Protein AF-A0A1X0RH95-F1 (afdb_monomer_lite)

Secondary structure (DSSP, 8-state):
-------GGG-HHHHHHHHHHHHHHHHHHHTTT-HHHHHHHHHHHHHHHHHHHHHHHHTT---HHHHHHHHHH-HHHHHHHHHHHHHHHS-SS---TT--HHHHHHHH-HHHHHHHHHHHHHHHHHHHHHHHH-SPPHHHHHHHHHHHHHHHHHHHHHHHHHHHHHHHHHHHHHHHHHHHHHHHT-

Organism: NCBI:txid86635

InterPro domains:
  IPR000462 CDP-alcohol phosphatidyltransferase [PF01066] (11-109)
  IPR014387 CDP-diacylglycerol-inositol 3-phosphatidyltransferase, eukaryote [PIRSF000848] (4-180)
  IPR043130 CDP-alcohol phosphatidyltransferase, transmembrane domain [G3DSA:1.20.120.1760] (8-170)
  IPR048254 CDP-alcohol phosphatidyltransferase, conserved site [PS00379] (52-74)

pLDDT: mean 71.11, std 10.76, range [39.94, 87.69]

Radius of gyration: 20.54 Å; chains: 1; bounding box: 49×48×60 Å

Foldseek 3Di:
DDPDPPPLCPQPLNVLLVQLVVLLVVLVVCLVPCLPVSLVSNVVSLVSVLVSVVSCVVVVSDDPVSLVSVCVVDVLSNLLVVLVVLVVVPPDDDPDPPPDPVVVVCVVDSVNVSCLSSLLSVLVSLVSCVVPPDDDDPVSVVSNVVSVVSNVVVVVVSVVSNVVSVVSVVVSVVVVVVVVVVVVVD

Structure (mmCIF, N/CA/C/O backbone):
data_AF-A0A1X0RH95-F1
#
_entry.id   AF-A0A1X0RH95-F1
#
loop_
_atom_site.group_PDB
_atom_site.id
_atom_site.type_symbol
_atom_site.label_atom_id
_atom_site.label_alt_id
_atom_site.label_comp_id
_atom_site.label_asym_id
_atom_site.label_entity_id
_atom_site.label_seq_id
_atom_site.pdbx_PDB_ins_code
_atom_site.Cartn_x
_atom_site.Cartn_y
_atom_site.Cartn_z
_atom_site.occupancy
_atom_site.B_iso_or_equiv
_atom_site.auth_seq_id
_atom_site.auth_comp_id
_atom_site.auth_asym_id
_atom_site.auth_atom_id
_atom_site.pdbx_PDB_model_num
ATOM 1 N N . MET A 1 1 ? 6.111 31.140 28.807 1.00 40.41 1 MET A N 1
ATOM 2 C CA . MET A 1 1 ? 6.591 30.347 27.658 1.00 40.41 1 MET A CA 1
ATOM 3 C C . MET A 1 1 ? 5.531 29.290 27.377 1.00 40.41 1 MET A C 1
ATOM 5 O O . MET A 1 1 ? 5.387 28.368 28.166 1.00 40.41 1 MET A O 1
ATOM 9 N N . THR A 1 2 ? 4.674 29.498 26.380 1.00 39.94 2 THR A N 1
ATOM 10 C CA . THR A 1 2 ? 3.625 28.531 26.013 1.00 39.94 2 THR A CA 1
ATOM 11 C C . THR A 1 2 ? 4.273 27.285 25.405 1.00 39.94 2 THR A C 1
ATOM 13 O O . THR A 1 2 ? 5.193 27.460 24.604 1.00 39.94 2 THR A O 1
ATOM 16 N N . PRO A 1 3 ? 3.828 26.060 25.735 1.00 42.72 3 PRO A N 1
ATOM 17 C CA . PRO A 1 3 ? 4.335 24.861 25.079 1.00 42.72 3 PRO A CA 1
ATOM 18 C C . PRO A 1 3 ? 4.049 24.990 23.582 1.00 42.72 3 PRO A C 1
ATOM 20 O O . PRO A 1 3 ? 2.919 25.284 23.182 1.00 42.72 3 PRO A O 1
ATOM 23 N N . SER A 1 4 ? 5.088 24.867 22.759 1.00 48.69 4 SER A N 1
ATOM 24 C CA . SER A 1 4 ? 4.959 24.771 21.309 1.00 48.69 4 SER A CA 1
ATOM 25 C C . SER A 1 4 ? 3.965 23.655 21.008 1.00 48.69 4 SER A C 1
ATOM 27 O O . SER A 1 4 ? 4.197 22.502 21.352 1.00 48.69 4 SER A O 1
ATOM 29 N N . LYS A 1 5 ? 2.811 24.019 20.444 1.00 49.34 5 LYS A N 1
ATOM 30 C CA . LYS A 1 5 ? 1.825 23.063 19.947 1.00 49.34 5 LYS A CA 1
ATOM 31 C C . LYS A 1 5 ? 2.525 22.230 18.878 1.00 49.34 5 LYS A C 1
ATOM 33 O O . LYS A 1 5 ? 2.755 22.739 17.783 1.00 49.34 5 LYS A O 1
ATOM 38 N N . ASP A 1 6 ? 2.895 20.997 19.200 1.00 62.81 6 ASP A N 1
ATOM 39 C CA . ASP A 1 6 ? 3.427 20.057 18.222 1.00 62.81 6 ASP A CA 1
ATOM 40 C C . ASP A 1 6 ? 2.329 19.801 17.187 1.00 62.81 6 ASP A C 1
ATOM 42 O O . ASP A 1 6 ? 1.367 19.065 17.414 1.00 62.81 6 ASP A O 1
ATOM 46 N N . ASN A 1 7 ? 2.409 20.517 16.065 1.00 69.50 7 ASN A N 1
ATOM 47 C CA . ASN A 1 7 ? 1.442 20.400 14.990 1.00 69.50 7 ASN A CA 1
ATOM 48 C C . ASN A 1 7 ? 1.587 19.003 14.392 1.00 69.50 7 ASN A C 1
ATOM 50 O O . ASN A 1 7 ? 2.535 18.734 13.660 1.00 69.50 7 ASN A O 1
ATOM 54 N N . VAL A 1 8 ? 0.624 18.130 14.680 1.00 63.53 8 VAL A N 1
ATOM 55 C CA . VAL A 1 8 ? 0.590 16.737 14.205 1.00 63.53 8 VAL A CA 1
ATOM 56 C C . VAL A 1 8 ? 0.749 16.645 12.679 1.00 63.53 8 VAL A C 1
ATOM 58 O O . VAL A 1 8 ? 1.353 15.704 12.173 1.00 63.53 8 VAL A O 1
ATOM 61 N N . PHE A 1 9 ? 0.297 17.658 11.934 1.00 64.06 9 PHE A N 1
ATOM 62 C CA . PHE A 1 9 ? 0.472 17.765 10.480 1.00 64.06 9 PHE A CA 1
ATOM 63 C C . PHE A 1 9 ? 1.934 17.845 10.011 1.00 64.06 9 PHE A C 1
ATOM 65 O O . PHE A 1 9 ? 2.198 17.537 8.853 1.00 64.06 9 PHE A O 1
ATOM 72 N N . LEU A 1 10 ? 2.860 18.265 10.879 1.00 70.88 10 LEU A N 1
ATOM 73 C CA . LEU A 1 10 ? 4.289 18.441 10.594 1.00 70.88 10 LEU A CA 1
ATOM 74 C C . LEU A 1 10 ? 5.157 17.317 11.175 1.00 70.88 10 LEU A C 1
ATOM 76 O O . LEU A 1 10 ? 6.381 17.433 11.187 1.00 70.88 10 LEU A O 1
ATOM 80 N N . PHE A 1 11 ? 4.554 16.234 11.673 1.00 76.75 11 PHE A N 1
ATOM 81 C CA . PHE A 1 11 ? 5.328 15.059 12.065 1.00 76.75 11 PHE A CA 1
ATOM 82 C C . PHE A 1 11 ? 6.131 14.539 10.873 1.00 76.75 11 PHE A C 1
ATOM 84 O O . PHE A 1 11 ? 5.631 14.494 9.748 1.00 76.75 11 PHE A O 1
ATOM 91 N N . ILE A 1 12 ? 7.370 14.126 11.139 1.00 76.44 12 ILE A N 1
ATOM 92 C CA . ILE A 1 12 ? 8.309 13.603 10.139 1.00 76.44 12 ILE A CA 1
ATOM 93 C C . ILE A 1 12 ? 7.656 12.526 9.247 1.00 76.44 12 ILE A C 1
ATOM 95 O O . ILE A 1 12 ? 7.727 12.675 8.027 1.00 76.44 12 ILE A O 1
ATOM 99 N N . PRO A 1 13 ? 6.955 11.501 9.784 1.00 73.69 13 PRO A N 1
ATOM 100 C CA . PRO A 1 13 ? 6.257 10.515 8.951 1.00 73.69 13 PRO A CA 1
ATOM 101 C C . PRO A 1 13 ? 5.145 11.114 8.072 1.00 73.69 13 PRO A C 1
ATOM 103 O O . PRO A 1 13 ? 5.008 10.735 6.914 1.00 73.69 13 PRO A O 1
ATOM 106 N N . ASN A 1 14 ? 4.394 12.100 8.571 1.00 73.31 14 ASN A N 1
ATOM 107 C CA . ASN A 1 14 ? 3.306 12.728 7.811 1.00 73.31 14 ASN A CA 1
ATOM 108 C C . ASN A 1 14 ? 3.845 13.586 6.655 1.00 73.31 14 ASN A C 1
ATOM 110 O O . ASN A 1 14 ? 3.268 13.602 5.570 1.00 73.31 14 ASN A O 1
ATOM 114 N N . LEU A 1 15 ? 4.984 14.256 6.864 1.00 78.81 15 LEU A N 1
ATOM 115 C CA . LEU A 1 15 ? 5.661 15.019 5.817 1.00 78.81 15 LEU A CA 1
ATOM 116 C C . LEU A 1 15 ? 6.164 14.107 4.688 1.00 78.81 15 LEU A C 1
ATOM 118 O O . LEU A 1 15 ? 5.988 14.437 3.515 1.00 78.81 15 LEU A O 1
ATOM 122 N N . ILE A 1 16 ? 6.724 12.944 5.040 1.00 81.44 16 ILE A N 1
ATOM 123 C CA . ILE A 1 16 ? 7.142 11.917 4.074 1.00 81.44 16 ILE A CA 1
ATOM 124 C C . ILE A 1 16 ? 5.933 11.418 3.269 1.00 81.44 16 ILE A C 1
ATOM 126 O O . ILE A 1 16 ? 6.000 11.349 2.038 1.00 81.44 16 ILE A O 1
ATOM 130 N N . GLY A 1 17 ? 4.801 11.169 3.931 1.00 74.25 17 GLY A N 1
ATOM 131 C CA . GLY A 1 17 ? 3.570 10.756 3.261 1.00 74.25 17 GLY A CA 1
ATOM 132 C C . GLY A 1 17 ? 3.014 11.804 2.284 1.00 74.25 17 GLY A C 1
ATOM 133 O O . GLY A 1 17 ? 2.558 11.448 1.197 1.00 74.25 17 GLY A O 1
ATOM 134 N N . TYR A 1 18 ? 3.117 13.107 2.578 1.00 76.19 18 TYR A N 1
ATOM 135 C CA . TYR A 1 18 ? 2.748 14.148 1.603 1.00 76.19 18 TYR A CA 1
ATOM 136 C C . TYR A 1 18 ? 3.654 14.139 0.373 1.00 76.19 18 TYR A C 1
ATOM 138 O O . TYR A 1 18 ? 3.173 14.239 -0.757 1.00 76.19 18 TYR A O 1
ATOM 146 N N . THR A 1 19 ? 4.969 14.015 0.584 1.00 82.38 19 THR A N 1
ATOM 147 C CA . THR A 1 19 ? 5.947 13.940 -0.509 1.00 82.38 19 THR A CA 1
ATOM 148 C C . THR A 1 19 ? 5.659 12.747 -1.414 1.00 82.38 19 THR A C 1
ATOM 150 O O . THR A 1 19 ? 5.694 12.883 -2.634 1.00 82.38 19 THR A O 1
ATOM 153 N N . ARG A 1 20 ? 5.294 11.604 -0.833 1.00 80.88 20 ARG A N 1
ATOM 154 C CA . ARG A 1 20 ? 4.860 10.411 -1.563 1.00 80.88 20 ARG A CA 1
ATOM 155 C C . ARG A 1 20 ? 3.616 10.670 -2.414 1.00 80.88 20 ARG A C 1
ATOM 157 O O . ARG A 1 20 ? 3.645 10.381 -3.604 1.00 80.88 20 ARG A O 1
ATOM 164 N N . ILE A 1 21 ? 2.543 11.227 -1.845 1.00 76.38 21 ILE A N 1
ATOM 165 C CA . ILE A 1 21 ? 1.305 11.506 -2.602 1.00 76.38 21 ILE A CA 1
ATOM 166 C C . ILE A 1 21 ? 1.600 12.426 -3.792 1.00 76.38 21 ILE A C 1
ATOM 168 O O . ILE A 1 21 ? 1.119 12.187 -4.902 1.00 76.38 21 ILE A O 1
ATOM 172 N N . LEU A 1 22 ? 2.438 13.443 -3.583 1.00 82.81 22 LEU A N 1
ATOM 173 C CA . LEU A 1 22 ? 2.859 14.353 -4.641 1.00 82.81 22 LEU A CA 1
ATOM 174 C C . LEU A 1 22 ? 3.676 13.632 -5.726 1.00 82.81 22 LEU A C 1
ATOM 176 O O . LEU A 1 22 ? 3.371 13.771 -6.908 1.00 82.81 22 LEU A O 1
ATOM 180 N N . LEU A 1 23 ? 4.677 12.833 -5.345 1.00 79.06 23 LEU A N 1
ATOM 181 C CA . LEU A 1 23 ? 5.516 12.077 -6.282 1.00 79.06 23 LEU A CA 1
ATOM 182 C C . LEU A 1 23 ? 4.717 11.043 -7.080 1.00 79.06 23 LEU A C 1
ATOM 184 O O . LEU A 1 23 ? 4.910 10.934 -8.290 1.00 79.06 23 LEU A O 1
ATOM 188 N N . ALA A 1 24 ? 3.798 10.325 -6.435 1.00 76.81 24 ALA A N 1
ATOM 189 C CA . ALA A 1 24 ? 2.902 9.383 -7.097 1.00 76.81 24 ALA A CA 1
ATOM 190 C C . ALA A 1 24 ? 1.971 10.098 -8.089 1.00 76.81 24 ALA A C 1
ATOM 192 O O . ALA A 1 24 ? 1.814 9.644 -9.220 1.00 76.81 24 ALA A O 1
ATOM 193 N N . SER A 1 25 ? 1.423 11.259 -7.713 1.00 78.31 25 SER A N 1
ATOM 194 C CA . SER A 1 25 ? 0.573 12.071 -8.596 1.00 78.31 25 SER A CA 1
ATOM 195 C C . SER A 1 25 ? 1.339 12.583 -9.820 1.00 78.31 25 SER A C 1
ATOM 197 O O . SER A 1 25 ? 0.842 12.514 -10.941 1.00 78.31 25 SER A O 1
ATOM 199 N N . ILE A 1 26 ? 2.578 13.044 -9.624 1.00 80.62 26 ILE A N 1
ATOM 200 C CA . ILE A 1 26 ? 3.472 13.467 -10.711 1.00 80.62 26 ILE A CA 1
ATOM 201 C C . ILE A 1 26 ? 3.824 12.273 -11.609 1.00 80.62 26 ILE A C 1
ATOM 203 O O . ILE A 1 26 ? 3.809 12.395 -12.831 1.00 80.62 26 ILE A O 1
ATOM 207 N N . SER A 1 27 ? 4.105 11.107 -11.026 1.00 76.75 27 SER A N 1
ATOM 208 C CA . SER A 1 27 ? 4.392 9.880 -11.773 1.00 76.75 27 SER A CA 1
ATOM 209 C C . SER A 1 27 ? 3.206 9.464 -12.653 1.00 76.75 27 SER A C 1
ATOM 211 O O . SER A 1 27 ? 3.391 9.241 -13.846 1.00 76.75 27 SER A O 1
ATOM 213 N N . LEU A 1 28 ? 1.982 9.471 -12.111 1.00 74.25 28 LEU A N 1
ATOM 214 C CA . LEU A 1 28 ? 0.753 9.193 -12.864 1.00 74.25 28 LEU A CA 1
ATOM 215 C C . LEU A 1 28 ? 0.510 10.207 -13.987 1.00 74.25 28 LEU A C 1
ATOM 217 O O . LEU A 1 28 ? 0.087 9.824 -15.074 1.00 74.25 28 LEU A O 1
ATOM 221 N N . TYR A 1 29 ? 0.811 11.485 -13.750 1.00 78.81 29 TYR A N 1
ATOM 222 C CA . TYR A 1 29 ? 0.683 12.528 -14.766 1.00 78.81 29 TYR A CA 1
ATOM 223 C C . TYR A 1 29 ? 1.645 12.315 -15.945 1.00 78.81 29 TYR A C 1
ATOM 225 O O . TYR A 1 29 ? 1.240 12.406 -17.100 1.00 78.81 29 TYR A O 1
ATOM 233 N N . TYR A 1 30 ? 2.909 11.977 -15.668 1.00 76.19 30 TYR A N 1
ATOM 234 C CA . TYR A 1 30 ? 3.929 11.742 -16.700 1.00 76.19 30 TYR A CA 1
ATOM 235 C C . TYR A 1 30 ? 3.922 10.326 -17.287 1.00 76.19 30 TYR A C 1
ATOM 237 O O . TYR A 1 30 ? 4.717 10.036 -18.187 1.00 76.19 30 TYR A O 1
ATOM 245 N N . MET A 1 31 ? 3.040 9.451 -16.799 1.00 74.56 31 MET A N 1
ATOM 246 C CA . MET A 1 31 ? 2.918 8.065 -17.238 1.00 74.56 31 MET A CA 1
ATOM 247 C C . MET A 1 31 ? 2.781 7.956 -18.769 1.00 74.56 31 MET A C 1
ATOM 249 O O . MET A 1 31 ? 3.676 7.368 -19.373 1.00 74.56 31 MET A O 1
ATOM 253 N N . PRO A 1 32 ? 1.791 8.580 -19.440 1.00 66.12 32 PRO A N 1
ATOM 254 C CA . PRO A 1 32 ? 1.610 8.415 -20.886 1.00 66.12 32 PRO A CA 1
ATOM 255 C C . PRO A 1 32 ? 2.727 9.019 -21.755 1.00 66.12 32 PRO A C 1
ATOM 257 O O . PRO A 1 32 ? 2.916 8.570 -22.883 1.00 66.12 32 PRO A O 1
ATOM 260 N N . GLU A 1 33 ? 3.472 10.017 -21.266 1.00 67.75 33 GLU A N 1
ATOM 261 C CA . GLU A 1 33 ? 4.416 10.787 -22.093 1.00 67.75 33 GLU A CA 1
ATOM 262 C C . GLU A 1 33 ? 5.874 10.319 -21.955 1.00 67.75 33 GLU A C 1
ATOM 264 O O . GLU A 1 33 ? 6.615 10.269 -22.942 1.00 67.75 33 GLU A O 1
ATOM 269 N N . HIS A 1 34 ? 6.312 9.941 -20.748 1.00 75.19 34 HIS A N 1
ATOM 270 C CA . HIS A 1 34 ? 7.723 9.660 -20.461 1.00 75.19 34 HIS A CA 1
ATOM 271 C C . HIS A 1 34 ? 7.913 8.483 -19.483 1.00 75.19 34 HIS A C 1
ATOM 273 O O . HIS A 1 34 ? 8.268 8.684 -18.314 1.00 75.19 34 HIS A O 1
ATOM 279 N N . PRO A 1 35 ? 7.807 7.223 -19.955 1.00 69.38 35 PRO A N 1
ATOM 280 C CA . PRO A 1 35 ? 7.944 6.034 -19.105 1.00 69.38 35 PRO A CA 1
ATOM 281 C C . PRO A 1 35 ? 9.297 5.954 -18.374 1.00 69.38 35 PRO A C 1
ATOM 283 O O . PRO A 1 35 ? 9.365 5.473 -17.246 1.00 69.38 35 PRO A O 1
ATOM 286 N N . LYS A 1 36 ? 10.376 6.496 -18.959 1.00 72.31 36 LYS A N 1
ATOM 287 C CA . LYS A 1 36 ? 11.723 6.512 -18.352 1.00 72.31 36 LYS A CA 1
ATOM 288 C C . LYS A 1 36 ? 11.854 7.436 -17.133 1.00 72.31 36 LYS A C 1
ATOM 290 O O . LYS A 1 36 ? 12.747 7.220 -16.324 1.00 72.31 36 LYS A O 1
ATOM 295 N N . VAL A 1 37 ? 10.994 8.449 -17.011 1.00 73.38 37 VAL A N 1
ATOM 296 C CA . VAL A 1 37 ? 10.962 9.385 -15.869 1.00 73.38 37 VAL A CA 1
ATOM 297 C C . VAL A 1 37 ? 9.908 8.940 -14.851 1.00 73.38 37 VAL A C 1
ATOM 299 O O . VAL A 1 37 ? 10.141 9.007 -13.646 1.00 73.38 37 VAL A O 1
ATOM 302 N N . CYS A 1 38 ? 8.791 8.390 -15.335 1.00 76.50 38 CYS A N 1
ATOM 303 C CA . CYS A 1 38 ? 7.712 7.834 -14.521 1.00 76.50 38 CYS A CA 1
ATOM 304 C C . CYS A 1 38 ? 8.191 6.714 -13.583 1.00 76.50 38 CYS A C 1
ATOM 306 O O . CYS A 1 38 ? 7.914 6.762 -12.386 1.00 76.50 38 CYS A O 1
ATOM 308 N N . VAL A 1 39 ? 8.927 5.728 -14.113 1.00 76.44 39 VAL A N 1
ATOM 309 C CA . VAL A 1 39 ? 9.386 4.545 -13.362 1.00 76.44 39 VAL A CA 1
ATOM 310 C C . VAL A 1 39 ? 10.272 4.902 -12.158 1.00 76.44 39 VAL A C 1
ATOM 312 O O . VAL A 1 39 ? 9.941 4.478 -11.053 1.00 76.44 39 VAL A O 1
ATOM 315 N N . PRO A 1 40 ? 11.362 5.686 -12.291 1.00 78.81 40 PRO A N 1
ATOM 316 C CA . PRO A 1 40 ? 12.189 6.036 -11.138 1.00 78.81 40 PRO A CA 1
ATOM 317 C C . PRO A 1 40 ? 11.449 6.907 -10.116 1.00 78.81 40 PRO A C 1
ATOM 319 O O . PRO A 1 40 ? 11.629 6.692 -8.920 1.00 78.81 40 PRO A O 1
ATOM 322 N N . LEU A 1 41 ? 10.582 7.835 -10.546 1.00 77.19 41 LEU A N 1
ATOM 323 C CA . LEU A 1 41 ? 9.753 8.625 -9.622 1.00 77.19 41 LEU A CA 1
ATOM 324 C C . LEU A 1 41 ? 8.800 7.740 -8.810 1.00 77.19 41 LEU A C 1
ATOM 326 O O . LEU A 1 41 ? 8.678 7.921 -7.598 1.00 77.19 41 LEU A O 1
ATOM 330 N N . TYR A 1 42 ? 8.177 6.753 -9.459 1.00 76.69 42 TYR A N 1
ATOM 331 C CA . TYR A 1 42 ? 7.309 5.784 -8.794 1.00 76.69 42 TYR A CA 1
ATOM 332 C C . TYR A 1 42 ? 8.095 4.920 -7.802 1.00 76.69 42 TYR A C 1
ATOM 334 O O . TYR A 1 42 ? 7.712 4.806 -6.642 1.00 76.69 42 TYR A O 1
ATOM 342 N N . CYS A 1 43 ? 9.260 4.402 -8.207 1.00 78.19 43 CYS A N 1
ATOM 343 C CA . CYS A 1 43 ? 10.140 3.627 -7.329 1.00 78.19 43 CYS A CA 1
ATOM 344 C C . CYS A 1 43 ? 10.600 4.424 -6.097 1.00 78.19 43 CYS A C 1
ATOM 346 O O . CYS A 1 43 ? 10.655 3.874 -4.998 1.00 78.19 43 CYS A O 1
ATOM 348 N N . ILE A 1 44 ? 10.908 5.717 -6.250 1.00 80.81 44 ILE A N 1
ATOM 349 C CA . ILE A 1 44 ? 11.259 6.596 -5.123 1.00 80.81 44 ILE A CA 1
ATOM 350 C C . ILE A 1 44 ? 10.056 6.778 -4.192 1.00 80.81 44 ILE A C 1
ATOM 352 O O . ILE A 1 44 ? 10.210 6.681 -2.977 1.00 80.81 44 ILE A O 1
ATOM 356 N N . SER A 1 45 ? 8.857 6.978 -4.743 1.00 80.75 45 SER A N 1
ATOM 357 C CA . SER A 1 45 ? 7.620 7.047 -3.958 1.00 80.75 45 SER A CA 1
ATOM 358 C C . SER A 1 45 ? 7.390 5.768 -3.139 1.00 80.75 45 SER A C 1
ATOM 360 O O . SER A 1 45 ? 7.028 5.852 -1.967 1.00 80.75 45 SER A O 1
ATOM 362 N N . CYS A 1 46 ? 7.660 4.589 -3.709 1.00 74.19 46 CYS A N 1
ATOM 363 C CA . CYS A 1 46 ? 7.570 3.308 -2.998 1.00 74.19 46 CYS A CA 1
ATOM 364 C C . CYS A 1 46 ? 8.600 3.177 -1.866 1.00 74.19 46 CYS A C 1
ATOM 366 O O . CYS A 1 46 ? 8.297 2.617 -0.819 1.00 74.19 46 CYS A O 1
ATOM 368 N N . LEU A 1 47 ? 9.824 3.682 -2.051 1.00 78.94 47 LEU A N 1
ATOM 369 C CA . LEU A 1 47 ? 10.837 3.654 -0.992 1.00 78.94 47 LEU A CA 1
ATOM 370 C C . LEU A 1 47 ? 10.457 4.562 0.183 1.00 78.94 47 LEU A C 1
ATOM 372 O O . LEU A 1 47 ? 10.732 4.217 1.329 1.00 78.94 47 LEU A O 1
ATOM 376 N N . LEU A 1 48 ? 9.799 5.692 -0.083 1.00 77.44 48 LEU A N 1
ATOM 377 C CA . LEU A 1 48 ? 9.361 6.622 0.960 1.00 77.44 48 LEU A CA 1
ATOM 378 C C . LEU A 1 48 ? 8.273 6.031 1.879 1.00 77.44 48 LEU A C 1
ATOM 380 O O . LEU A 1 48 ? 8.306 6.326 3.070 1.00 77.44 48 LEU A O 1
ATOM 384 N N . ASP A 1 49 ? 7.415 5.134 1.377 1.00 72.38 49 ASP A N 1
ATOM 385 C CA . ASP A 1 49 ? 6.430 4.348 2.162 1.00 72.38 49 ASP A CA 1
ATOM 386 C C . ASP A 1 49 ? 7.084 3.350 3.143 1.00 72.38 49 ASP A C 1
ATOM 388 O O . ASP A 1 49 ? 6.501 2.923 4.131 1.00 72.38 49 ASP A O 1
ATOM 392 N N . ALA A 1 50 ? 8.340 2.962 2.914 1.00 72.88 50 ALA A N 1
ATOM 393 C CA . ALA A 1 50 ? 9.081 2.184 3.908 1.00 72.88 50 ALA A CA 1
ATOM 394 C C . ALA A 1 50 ? 9.668 3.081 5.004 1.00 72.88 50 ALA A C 1
ATOM 396 O O . ALA A 1 50 ? 9.833 2.676 6.161 1.00 72.88 50 ALA A O 1
ATOM 397 N N . VAL A 1 51 ? 10.043 4.300 4.615 1.00 79.06 51 VAL A N 1
ATOM 398 C CA . VAL A 1 51 ? 10.749 5.246 5.474 1.00 79.06 51 VAL A CA 1
ATOM 399 C C . VAL A 1 51 ? 9.781 5.948 6.421 1.00 79.06 51 VAL A C 1
ATOM 401 O O . VAL A 1 51 ? 10.157 6.147 7.575 1.00 79.06 51 VAL A O 1
ATOM 404 N N . ASP A 1 52 ? 8.549 6.267 6.010 1.00 75.50 52 ASP A N 1
ATOM 405 C CA . ASP A 1 52 ? 7.543 6.867 6.901 1.00 75.50 52 ASP A CA 1
ATOM 406 C C . ASP A 1 52 ? 7.164 5.932 8.063 1.00 75.50 52 ASP A C 1
ATOM 408 O O . ASP A 1 52 ? 7.197 6.359 9.218 1.00 75.50 52 ASP A O 1
ATOM 412 N N . GLY A 1 53 ? 6.936 4.642 7.811 1.00 69.38 53 GLY A N 1
ATOM 413 C CA . GLY A 1 53 ? 6.603 3.650 8.830 1.00 69.38 53 GLY A CA 1
ATOM 414 C C . GLY A 1 53 ? 7.769 3.366 9.777 1.00 69.38 53 GLY A C 1
ATOM 415 O O . GLY A 1 53 ? 7.573 3.189 10.984 1.00 69.38 53 GLY A O 1
ATOM 416 N N . ASN A 1 54 ? 9.005 3.363 9.268 1.00 77.50 54 ASN A N 1
ATOM 417 C CA . ASN A 1 54 ? 10.194 3.232 10.110 1.00 77.50 54 ASN A CA 1
ATOM 418 C C . ASN A 1 54 ? 10.441 4.501 10.945 1.00 77.50 54 ASN A C 1
ATOM 420 O O . ASN A 1 54 ? 10.751 4.403 12.132 1.00 77.50 54 ASN A O 1
ATOM 424 N N . ALA A 1 55 ? 10.236 5.686 10.362 1.00 76.25 55 ALA A N 1
ATOM 425 C CA . ALA A 1 55 ? 10.347 6.967 11.054 1.00 76.25 55 ALA A CA 1
ATOM 426 C C . ALA A 1 55 ? 9.270 7.124 12.138 1.00 76.25 55 ALA A C 1
ATOM 428 O O . ALA A 1 55 ? 9.591 7.510 13.260 1.00 76.25 55 ALA A O 1
ATOM 429 N N . ALA A 1 56 ? 8.015 6.761 11.860 1.00 71.62 56 ALA A N 1
ATOM 430 C CA . ALA A 1 56 ? 6.924 6.807 12.833 1.00 71.62 56 ALA A CA 1
ATOM 431 C C . ALA A 1 56 ? 7.238 5.975 14.084 1.00 71.62 56 ALA A C 1
ATOM 433 O O . ALA A 1 56 ? 6.999 6.429 15.204 1.00 71.62 56 ALA A O 1
ATOM 434 N N . ARG A 1 57 ? 7.838 4.790 13.904 1.00 73.75 57 ARG A N 1
ATOM 435 C CA . ARG A 1 57 ? 8.253 3.908 15.006 1.00 73.75 57 ARG A CA 1
ATOM 436 C C . ARG A 1 57 ? 9.503 4.408 15.728 1.00 73.75 57 ARG A C 1
ATOM 438 O O . ARG A 1 57 ? 9.534 4.360 16.952 1.00 73.75 57 ARG A O 1
ATOM 445 N N . TYR A 1 58 ? 10.503 4.904 14.997 1.00 75.38 58 TYR A N 1
ATOM 446 C CA . TYR A 1 58 ? 11.747 5.417 15.580 1.00 75.38 58 TYR A CA 1
ATOM 447 C C . TYR A 1 58 ? 11.520 6.684 16.416 1.00 75.38 58 TYR A C 1
ATOM 449 O O . TYR A 1 58 ? 12.064 6.809 17.509 1.00 75.38 58 TYR A O 1
ATOM 457 N N . PHE A 1 59 ? 10.679 7.600 15.931 1.00 72.62 59 PHE A N 1
ATOM 458 C CA . PHE A 1 59 ? 10.360 8.855 16.616 1.00 72.62 59 PHE A CA 1
ATOM 459 C C . PHE A 1 59 ? 9.150 8.752 17.558 1.00 72.62 59 PHE A C 1
ATOM 461 O O . PHE A 1 59 ? 8.812 9.733 18.215 1.00 72.62 59 PHE A O 1
ATOM 468 N N . GLY A 1 60 ? 8.472 7.599 17.621 1.00 69.25 60 GLY A N 1
ATOM 469 C CA . GLY A 1 60 ? 7.251 7.424 18.416 1.00 69.25 60 GLY A CA 1
ATOM 470 C C . GLY A 1 60 ? 6.086 8.322 17.972 1.00 69.25 60 GLY A C 1
ATOM 471 O O . GLY A 1 60 ? 5.183 8.598 18.756 1.00 69.25 60 GLY A O 1
ATOM 472 N N . GLN A 1 61 ? 6.098 8.793 16.722 1.00 70.88 61 GLN A N 1
ATOM 473 C CA . GLN A 1 61 ? 5.149 9.762 16.159 1.00 70.88 61 GLN A CA 1
ATOM 474 C C . GLN A 1 61 ? 3.992 9.084 15.406 1.00 70.88 61 GLN A C 1
ATOM 476 O O . GLN A 1 61 ? 3.581 9.527 14.332 1.00 70.88 61 GLN A O 1
ATOM 481 N N . CYS A 1 62 ? 3.441 8.002 15.957 1.00 67.56 62 CYS A N 1
ATOM 482 C CA . CYS A 1 62 ? 2.246 7.370 15.400 1.00 67.56 62 CYS A CA 1
ATOM 483 C C . CYS A 1 62 ? 1.027 8.280 15.619 1.00 67.56 62 CYS A C 1
ATOM 485 O O . CYS A 1 62 ? 0.697 8.623 16.755 1.00 67.56 62 CYS A O 1
ATOM 487 N N . SER A 1 63 ? 0.344 8.680 14.542 1.00 67.75 63 SER A N 1
ATOM 488 C CA . SER A 1 63 ? -0.779 9.621 14.617 1.00 67.75 63 SER A CA 1
ATOM 489 C C . SER A 1 63 ? -2.012 9.119 13.870 1.00 67.75 63 SER A C 1
ATOM 491 O O . SER A 1 63 ? -1.900 8.443 12.851 1.00 67.75 63 SER A O 1
ATOM 493 N N . LYS A 1 64 ? -3.206 9.508 14.347 1.00 61.38 64 LYS A N 1
ATOM 494 C CA . LYS A 1 64 ? -4.479 9.240 13.649 1.00 61.38 64 LYS A CA 1
ATOM 495 C C . LYS A 1 64 ? -4.509 9.857 12.249 1.00 61.38 64 LYS A C 1
ATOM 497 O O . LYS A 1 64 ? -5.168 9.336 11.364 1.00 61.38 64 LYS A O 1
ATOM 502 N N . PHE A 1 65 ? -3.798 10.968 12.066 1.00 58.00 65 PHE A N 1
ATOM 503 C CA . PHE A 1 65 ? -3.664 11.626 10.775 1.00 58.00 65 PHE A CA 1
ATOM 504 C C . PHE A 1 65 ? -2.789 10.811 9.809 1.00 58.00 65 PHE A C 1
ATOM 506 O O . PHE A 1 65 ? -3.210 10.576 8.684 1.00 58.00 65 PHE A O 1
ATOM 513 N N . GLY A 1 66 ? -1.639 10.300 10.263 1.00 57.97 66 GLY A N 1
ATOM 514 C CA . GLY A 1 66 ? -0.797 9.392 9.471 1.00 57.97 66 GLY A CA 1
ATOM 515 C C . GLY A 1 66 ? -1.529 8.106 9.086 1.00 57.97 66 GLY A C 1
ATOM 516 O O . GLY A 1 66 ? -1.486 7.691 7.940 1.00 57.97 66 GLY A O 1
ATOM 517 N N . ALA A 1 67 ? -2.339 7.566 9.997 1.00 64.62 67 ALA A N 1
ATOM 518 C CA . ALA A 1 67 ? -3.227 6.439 9.720 1.00 64.62 67 ALA A CA 1
ATOM 519 C C . ALA A 1 67 ? -4.283 6.711 8.623 1.00 64.62 67 ALA A C 1
ATOM 521 O O . ALA A 1 67 ? -4.656 5.809 7.876 1.00 64.62 67 ALA A O 1
ATOM 522 N N . VAL A 1 68 ? -4.785 7.946 8.516 1.00 60.25 68 VAL A N 1
ATOM 523 C CA . VAL A 1 68 ? -5.673 8.365 7.414 1.00 60.25 68 VAL A CA 1
ATOM 524 C C . VAL A 1 68 ? -4.876 8.598 6.127 1.00 60.25 68 VAL A C 1
ATOM 526 O O . VAL A 1 68 ? -5.385 8.361 5.038 1.00 60.25 68 VAL A O 1
ATOM 529 N N . LEU A 1 69 ? -3.618 9.020 6.227 1.00 57.50 69 LEU A N 1
ATOM 530 C CA . LEU A 1 69 ? -2.730 9.141 5.073 1.00 57.50 69 LEU A CA 1
ATOM 531 C C . LEU A 1 69 ? -2.429 7.761 4.461 1.00 57.50 69 LEU A C 1
ATOM 533 O O . LEU A 1 69 ? -2.521 7.604 3.246 1.00 57.50 69 LEU A O 1
ATOM 537 N N . ASP A 1 70 ? -2.210 6.753 5.309 1.00 65.75 70 ASP A N 1
ATOM 538 C CA . ASP A 1 70 ? -2.092 5.342 4.921 1.00 65.75 70 ASP A CA 1
ATOM 539 C C . ASP A 1 70 ? -3.404 4.786 4.342 1.00 65.75 70 ASP A C 1
ATOM 541 O O . ASP A 1 70 ? -3.392 3.897 3.499 1.00 65.75 70 ASP A O 1
ATOM 545 N N . MET A 1 71 ? -4.563 5.316 4.750 1.00 62.03 71 MET A N 1
ATOM 546 C CA . MET A 1 71 ? -5.868 4.916 4.206 1.00 62.03 71 MET A CA 1
ATOM 547 C C . MET A 1 71 ? -6.046 5.318 2.741 1.00 62.03 71 MET A C 1
ATOM 549 O O . MET A 1 71 ? -6.655 4.576 1.966 1.00 62.03 71 MET A O 1
ATOM 553 N N . VAL A 1 72 ? -5.538 6.494 2.363 1.00 56.25 72 VAL A N 1
ATOM 554 C CA . VAL A 1 72 ? -5.583 6.981 0.975 1.00 56.25 72 VAL A CA 1
ATOM 555 C C . VAL A 1 72 ? -4.744 6.085 0.062 1.00 56.25 72 VAL A C 1
ATOM 557 O O . VAL A 1 72 ? -4.977 6.048 -1.145 1.00 56.25 72 VAL A O 1
ATOM 560 N N . THR A 1 73 ? -3.800 5.334 0.629 1.00 61.00 73 THR A N 1
ATOM 561 C CA . THR A 1 73 ? -2.837 4.541 -0.126 1.00 61.00 73 THR A CA 1
ATOM 562 C C . THR A 1 73 ? -3.032 3.025 -0.002 1.00 61.00 73 THR A C 1
ATOM 564 O O . THR A 1 73 ? -2.685 2.312 -0.942 1.00 61.00 73 THR A O 1
ATOM 567 N N . ASP A 1 74 ? -3.646 2.519 1.075 1.00 65.62 74 ASP A N 1
ATOM 568 C CA . ASP A 1 74 ? -4.006 1.104 1.255 1.00 65.62 74 ASP A CA 1
ATOM 569 C C . ASP A 1 74 ? -5.334 0.938 2.035 1.00 65.62 74 ASP A C 1
ATOM 571 O O . ASP A 1 74 ? -5.398 0.964 3.270 1.00 65.62 74 ASP A O 1
ATOM 575 N N . SER A 1 75 ? -6.434 0.730 1.301 1.00 61.84 75 SER A N 1
ATOM 576 C CA . SER A 1 75 ? -7.783 0.605 1.881 1.00 61.84 75 SER A CA 1
ATOM 577 C C . SER A 1 75 ? -7.975 -0.646 2.751 1.00 61.84 75 SER A C 1
ATOM 579 O O . SER A 1 75 ? -8.738 -0.618 3.719 1.00 61.84 75 SER A O 1
ATOM 581 N N . SER A 1 76 ? -7.285 -1.746 2.438 1.00 57.94 76 SER A N 1
ATOM 582 C CA . SER A 1 76 ? -7.324 -2.989 3.223 1.00 57.94 76 SER A CA 1
ATOM 583 C C . SER A 1 76 ? -6.583 -2.849 4.551 1.00 57.94 76 SER A C 1
ATOM 585 O O . SER A 1 76 ? -7.093 -3.270 5.596 1.00 57.94 76 SER A O 1
ATOM 587 N N . HIS A 1 77 ? -5.421 -2.190 4.534 1.00 65.12 77 HIS A N 1
ATOM 588 C CA . HIS A 1 77 ? -4.660 -1.880 5.741 1.00 65.12 77 HIS A CA 1
ATOM 589 C C . HIS A 1 77 ? -5.463 -0.988 6.698 1.00 65.12 77 HIS A C 1
ATOM 591 O O . HIS A 1 77 ? -5.493 -1.245 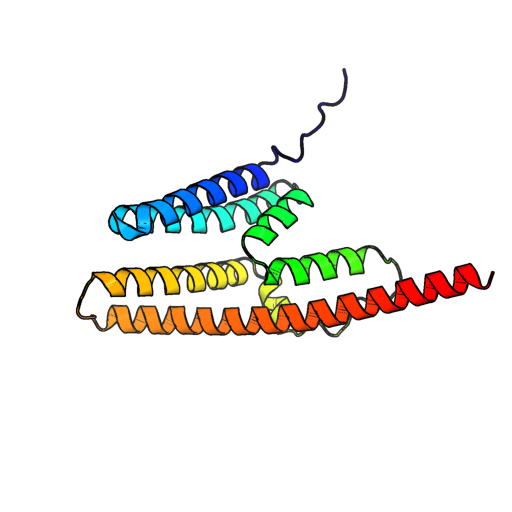7.906 1.00 65.12 77 HIS A O 1
ATOM 597 N N . TYR A 1 78 ? -6.195 -0.008 6.159 1.00 68.69 78 TYR A N 1
ATOM 598 C CA . TYR A 1 78 ? -7.047 0.873 6.953 1.00 68.69 78 TYR A CA 1
ATOM 599 C C . TYR A 1 78 ? -8.115 0.127 7.750 1.00 68.69 78 TYR A C 1
ATOM 601 O O . TYR A 1 78 ? -8.212 0.334 8.959 1.00 68.69 78 TYR A O 1
ATOM 609 N N . MET A 1 79 ? -8.904 -0.748 7.114 1.00 58.12 79 MET A N 1
ATOM 610 C CA . MET A 1 79 ? -9.980 -1.463 7.815 1.00 58.12 79 MET A CA 1
ATOM 611 C C . MET A 1 79 ? -9.440 -2.293 8.984 1.00 58.12 79 MET A C 1
ATOM 613 O O . MET A 1 79 ? -10.024 -2.281 10.067 1.00 58.12 79 MET A O 1
ATOM 617 N N . HIS A 1 80 ? -8.302 -2.965 8.794 1.00 61.66 80 HIS A N 1
ATOM 618 C CA . HIS A 1 80 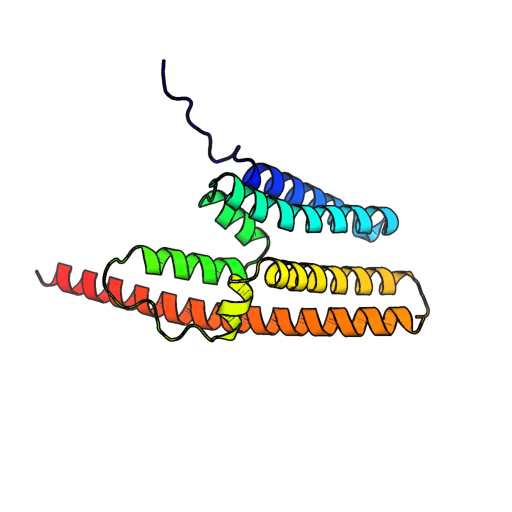? -7.678 -3.779 9.836 1.00 61.66 80 HIS A CA 1
ATOM 619 C C . HIS A 1 80 ? -7.081 -2.946 10.981 1.00 61.66 80 HIS A C 1
ATOM 621 O O . HIS A 1 80 ? -7.193 -3.299 12.160 1.00 61.66 80 HIS A O 1
ATOM 627 N N . MET A 1 81 ? -6.447 -1.821 10.655 1.00 68.81 81 MET A N 1
ATOM 628 C CA . MET A 1 81 ? -5.912 -0.902 11.654 1.00 68.81 81 MET A CA 1
ATOM 629 C C . MET A 1 81 ? -7.048 -0.225 12.438 1.00 68.81 81 MET A C 1
ATOM 631 O O . MET A 1 81 ? -7.006 -0.177 13.668 1.00 68.81 81 MET A O 1
ATOM 635 N N . TYR A 1 82 ? -8.097 0.229 11.751 1.00 65.94 82 TYR A N 1
ATOM 636 C CA . TYR A 1 82 ? -9.279 0.838 12.358 1.00 65.94 82 TYR A CA 1
ATOM 637 C C . TYR A 1 82 ? -9.995 -0.137 13.302 1.00 65.94 82 TYR A C 1
ATOM 639 O O . TYR A 1 82 ? -10.256 0.214 14.455 1.00 65.94 82 TYR A O 1
ATOM 647 N N . SER A 1 83 ? -10.207 -1.392 12.881 1.00 60.81 83 SER A N 1
ATOM 648 C CA . SER A 1 83 ? -10.790 -2.424 13.750 1.00 60.81 83 SER A CA 1
ATOM 649 C C . SER A 1 83 ? -9.926 -2.692 14.986 1.00 60.81 83 SER A C 1
ATOM 651 O O . SER A 1 83 ? -10.454 -2.867 16.085 1.00 60.81 83 SER A O 1
ATOM 653 N N . SER A 1 84 ? -8.596 -2.681 14.837 1.00 64.12 84 SER A N 1
ATOM 654 C CA . SER A 1 84 ? -7.654 -2.871 15.949 1.00 64.12 84 SER A CA 1
ATOM 655 C C . SER A 1 84 ? -7.697 -1.711 16.951 1.00 64.12 84 SER A C 1
ATOM 657 O O . SER A 1 84 ? -7.683 -1.939 18.160 1.00 64.12 84 SER A O 1
ATOM 659 N N . MET A 1 85 ? -7.800 -0.469 16.469 1.00 64.12 85 MET A N 1
ATOM 660 C CA . MET A 1 85 ? -7.898 0.718 17.324 1.00 64.12 85 MET A CA 1
ATOM 661 C C . MET A 1 85 ? -9.201 0.763 18.122 1.00 64.12 85 MET A C 1
ATOM 663 O O . MET A 1 85 ? -9.174 1.073 19.312 1.00 64.12 85 MET A O 1
ATOM 667 N N . ILE A 1 86 ? -10.331 0.444 17.488 1.00 62.88 86 ILE A N 1
ATOM 668 C CA . ILE A 1 86 ? -11.627 0.411 18.176 1.00 62.88 86 ILE A CA 1
ATOM 669 C C . ILE A 1 86 ? -11.650 -0.712 19.218 1.00 62.88 86 ILE A C 1
ATOM 671 O O . ILE A 1 86 ? -12.065 -0.491 20.355 1.00 62.88 86 ILE A O 1
ATOM 675 N N . SER A 1 87 ? -11.112 -1.885 18.873 1.00 56.38 87 SER A N 1
ATOM 676 C CA . SER A 1 87 ? -11.022 -3.023 19.797 1.00 56.38 87 SER A CA 1
ATOM 677 C C . SER A 1 87 ? -10.165 -2.727 21.031 1.00 56.38 87 SER A C 1
ATOM 679 O O . SER A 1 87 ? -10.475 -3.196 22.121 1.00 56.38 87 SER A O 1
ATOM 681 N N . GLY A 1 88 ? -9.095 -1.937 20.888 1.00 57.78 88 GLY A N 1
ATOM 682 C CA . GLY A 1 88 ? -8.216 -1.555 21.999 1.00 57.78 88 GLY A CA 1
ATOM 683 C C . GLY A 1 88 ? -8.803 -0.507 22.951 1.00 57.78 88 GLY A C 1
ATOM 684 O O . GLY A 1 88 ? -8.308 -0.361 24.067 1.00 57.78 88 GLY A O 1
ATOM 685 N N . SER A 1 89 ? -9.851 0.217 22.541 1.00 48.09 89 SER A N 1
ATOM 686 C CA . SER A 1 89 ? -10.461 1.275 23.357 1.00 48.09 89 SER A CA 1
ATOM 687 C C . SER A 1 89 ? -11.498 0.745 24.359 1.00 48.09 89 SER A C 1
ATOM 689 O O . SER A 1 89 ? -11.770 1.406 25.362 1.00 48.09 89 SER A O 1
ATOM 691 N N . SER A 1 90 ? -12.029 -0.463 24.144 1.00 46.12 90 SER A N 1
ATOM 692 C CA . SER A 1 90 ? -12.884 -1.174 25.102 1.00 46.12 90 SER A CA 1
ATOM 693 C C . SER A 1 90 ? -12.033 -2.084 25.988 1.00 46.12 90 SER A C 1
ATOM 695 O O . SER A 1 90 ? -11.924 -3.293 25.788 1.00 46.12 90 SER A O 1
ATOM 697 N N . SER A 1 91 ? -11.398 -1.483 26.994 1.00 42.91 91 SER A N 1
ATOM 698 C CA . SER A 1 91 ? -10.752 -2.225 28.077 1.00 42.91 91 SER A CA 1
ATOM 699 C C . SER A 1 91 ? -11.794 -3.151 28.730 1.00 42.91 91 SER A C 1
ATOM 701 O O . SER A 1 91 ? -12.819 -2.670 29.205 1.00 42.91 91 SER A O 1
ATOM 703 N N . HIS A 1 92 ? -11.531 -4.462 28.740 1.00 44.00 92 HIS A N 1
ATOM 704 C CA . HIS A 1 92 ? -12.373 -5.566 29.247 1.00 44.00 92 HIS A CA 1
ATOM 705 C C . HIS A 1 92 ? -13.364 -6.245 28.276 1.00 44.00 92 HIS A C 1
ATOM 707 O O . HIS A 1 92 ? -14.555 -6.322 28.565 1.00 44.00 92 HIS A O 1
ATOM 713 N N . LYS A 1 93 ? -12.857 -6.922 27.234 1.00 44.03 93 LYS A N 1
ATOM 714 C CA . LYS A 1 93 ? -13.089 -8.371 27.003 1.00 44.03 93 LYS A CA 1
ATOM 715 C C . LYS A 1 93 ? -12.299 -8.864 25.784 1.00 44.03 93 LYS A C 1
ATOM 717 O O . LYS A 1 93 ? -12.410 -8.315 24.704 1.00 44.03 93 LYS A O 1
ATOM 722 N N . LYS A 1 94 ? -11.478 -9.896 26.024 1.00 43.94 94 LYS A N 1
ATOM 723 C CA . LYS A 1 94 ? -10.765 -10.771 25.073 1.00 43.94 94 LYS A CA 1
ATOM 724 C C . LYS A 1 94 ? -10.651 -10.251 23.630 1.00 43.94 94 LYS A C 1
ATOM 726 O O . LYS A 1 94 ? -11.504 -10.529 22.793 1.00 43.94 94 LYS A O 1
ATOM 731 N N . ILE A 1 95 ? -9.508 -9.625 23.337 1.00 46.50 95 ILE A N 1
ATOM 732 C CA . ILE A 1 95 ? -8.960 -9.549 21.977 1.00 46.50 95 ILE A CA 1
ATOM 733 C C . ILE A 1 95 ? -9.027 -10.960 21.386 1.00 46.50 95 ILE A C 1
ATOM 735 O O . ILE A 1 95 ? -8.537 -11.911 21.997 1.00 46.50 95 ILE A O 1
ATOM 739 N N . SER A 1 96 ? -9.701 -11.090 20.246 1.00 43.03 96 SER A N 1
ATOM 740 C CA . SER A 1 96 ? -10.018 -12.364 19.618 1.00 43.03 96 SER A CA 1
ATOM 741 C C . SER A 1 96 ? -8.778 -13.256 19.499 1.00 43.03 96 SER A C 1
ATOM 743 O O . SER A 1 96 ? -7.829 -12.922 18.787 1.00 43.03 96 SER A O 1
ATOM 745 N N . GLU A 1 97 ? -8.839 -14.450 20.083 1.00 47.53 97 GLU A N 1
ATOM 746 C CA . GLU A 1 97 ? -7.935 -15.576 19.793 1.00 47.53 97 GLU A CA 1
ATOM 747 C C . GLU A 1 97 ? -8.089 -16.104 18.343 1.00 47.53 97 GLU A C 1
ATOM 749 O O . GLU A 1 97 ? -7.610 -17.182 18.012 1.00 47.53 97 GLU A O 1
ATOM 754 N N . GLY A 1 98 ? -8.755 -15.351 17.458 1.00 48.12 98 GLY A N 1
ATOM 755 C CA . GLY A 1 98 ? -9.006 -15.683 16.056 1.00 48.12 98 GLY A CA 1
ATOM 756 C C . GLY A 1 98 ? -8.052 -15.027 15.056 1.00 48.12 98 GLY A C 1
ATOM 757 O O . GLY A 1 98 ? -8.257 -15.186 13.854 1.00 48.12 98 GLY A O 1
ATOM 758 N N . GLN A 1 99 ? -7.016 -14.295 15.497 1.00 54.75 99 GLN A N 1
ATOM 759 C CA . GLN A 1 99 ? -5.992 -13.831 14.556 1.00 54.75 99 GLN A CA 1
ATOM 760 C C . GLN A 1 99 ? -5.247 -15.038 13.976 1.00 54.75 99 GLN A C 1
ATOM 762 O O . GLN A 1 99 ? -4.438 -15.685 14.642 1.00 54.75 99 GLN A O 1
ATOM 767 N N . SER A 1 100 ? -5.516 -15.324 12.703 1.00 61.72 100 SER A N 1
ATOM 768 C CA . SER A 1 100 ? -4.823 -16.345 11.926 1.00 61.72 100 SER A CA 1
ATOM 769 C C . SER A 1 100 ? -3.306 -16.143 12.005 1.00 61.72 100 SER A C 1
ATOM 771 O O . SER A 1 100 ? -2.811 -15.041 11.762 1.00 61.72 100 SER A O 1
ATOM 773 N N . TRP A 1 101 ? -2.570 -17.216 12.316 1.00 66.25 101 TRP A N 1
ATOM 774 C CA . TRP A 1 101 ? -1.113 -17.221 12.538 1.00 66.25 101 TRP A CA 1
ATOM 775 C C . TRP A 1 101 ? -0.310 -16.509 11.433 1.00 66.25 101 TRP A C 1
ATOM 777 O O . TRP A 1 101 ? 0.723 -15.896 11.701 1.00 66.25 101 TRP A O 1
ATOM 787 N N . TYR A 1 102 ? -0.826 -16.540 10.205 1.00 67.00 102 TYR A N 1
ATOM 788 C CA . TYR A 1 102 ? -0.263 -15.879 9.036 1.00 67.00 102 TYR A CA 1
ATOM 789 C C . TYR A 1 102 ? -0.226 -14.343 9.160 1.00 67.00 102 TYR A C 1
ATOM 791 O O . TYR A 1 102 ? 0.812 -13.731 8.907 1.00 67.00 102 TYR A O 1
ATOM 799 N N . LEU A 1 103 ? -1.322 -13.708 9.605 1.00 64.75 103 LEU A N 1
ATOM 800 C CA . LEU A 1 103 ? -1.373 -12.250 9.811 1.00 64.75 103 LEU A CA 1
ATOM 801 C C . LEU A 1 103 ? -0.332 -11.818 10.845 1.00 64.75 103 LEU A C 1
ATOM 803 O O . LEU A 1 103 ? 0.311 -10.782 10.711 1.00 64.75 103 LEU A O 1
ATOM 807 N N . ARG A 1 104 ? -0.122 -12.646 11.867 1.00 66.75 104 ARG A N 1
ATOM 808 C CA . ARG A 1 104 ? 0.846 -12.354 12.916 1.00 66.75 104 ARG A CA 1
ATOM 809 C C . ARG A 1 104 ? 2.270 -12.318 12.370 1.00 66.75 104 ARG A C 1
ATOM 811 O O . ARG A 1 104 ? 3.004 -11.410 12.728 1.00 66.75 104 ARG A O 1
ATOM 818 N N . ILE A 1 105 ? 2.658 -13.227 11.475 1.00 67.38 105 ILE A N 1
ATOM 819 C CA . ILE A 1 105 ? 3.978 -13.185 10.815 1.00 67.38 105 ILE A CA 1
ATOM 820 C C . ILE A 1 105 ? 4.108 -11.942 9.929 1.00 67.38 105 ILE A C 1
ATOM 822 O O . ILE A 1 105 ? 5.136 -11.266 9.977 1.00 67.38 105 ILE A O 1
ATOM 826 N N . TYR A 1 106 ? 3.049 -11.619 9.184 1.00 67.12 106 TYR A N 1
ATOM 827 C CA . TYR A 1 106 ? 2.985 -10.446 8.315 1.00 67.12 106 TYR A CA 1
ATOM 828 C C . TYR A 1 106 ? 3.229 -9.131 9.079 1.00 67.12 106 TYR A C 1
ATOM 830 O O . TYR A 1 106 ? 4.013 -8.302 8.628 1.00 67.12 106 TYR A O 1
ATOM 838 N N . TYR A 1 107 ? 2.642 -8.974 10.272 1.00 61.84 107 TYR A N 1
ATOM 839 C CA . TYR A 1 107 ? 2.820 -7.780 11.114 1.00 61.84 107 TYR A CA 1
ATOM 840 C C . TYR A 1 107 ? 4.008 -7.842 12.081 1.00 61.84 107 TYR A C 1
ATOM 842 O O . TYR A 1 107 ? 4.492 -6.802 12.519 1.00 61.84 107 TYR A O 1
ATOM 850 N N . THR A 1 108 ? 4.491 -9.037 12.430 1.00 67.50 108 THR A N 1
ATOM 851 C CA . THR A 1 108 ? 5.664 -9.188 13.311 1.00 67.50 108 THR A CA 1
ATOM 852 C C . THR A 1 108 ? 6.942 -8.796 12.582 1.00 67.50 108 THR A C 1
ATOM 854 O O . THR A 1 108 ? 7.866 -8.266 13.197 1.00 67.50 108 THR A O 1
ATOM 857 N N . ASN A 1 109 ? 7.012 -9.049 11.273 1.00 69.50 109 ASN A N 1
ATOM 858 C CA . ASN A 1 109 ? 8.202 -8.772 10.491 1.00 69.50 109 ASN A CA 1
ATOM 859 C C . ASN A 1 109 ? 7.961 -7.651 9.474 1.00 69.50 109 ASN A C 1
ATOM 861 O O . ASN A 1 109 ? 7.421 -7.870 8.392 1.00 69.50 109 ASN A O 1
ATOM 865 N N . ASN A 1 110 ? 8.463 -6.459 9.800 1.00 64.69 110 ASN A N 1
ATOM 866 C CA . ASN A 1 110 ? 8.406 -5.282 8.929 1.00 64.69 110 ASN A CA 1
ATOM 867 C C . ASN A 1 110 ? 9.046 -5.522 7.552 1.00 64.69 110 ASN A C 1
ATOM 869 O O . ASN A 1 110 ? 8.639 -4.903 6.573 1.00 64.69 110 ASN A O 1
ATOM 873 N N . ILE A 1 111 ? 10.013 -6.442 7.460 1.00 69.94 111 ILE A N 1
ATOM 874 C CA . ILE A 1 111 ? 10.647 -6.814 6.191 1.00 69.94 111 ILE A CA 1
ATOM 875 C C . ILE A 1 111 ? 9.657 -7.575 5.304 1.00 69.94 111 ILE A C 1
ATOM 877 O O . ILE A 1 111 ? 9.641 -7.360 4.098 1.00 69.94 111 ILE A O 1
ATOM 881 N N . VAL A 1 112 ? 8.806 -8.432 5.878 1.00 74.38 112 VAL A N 1
ATOM 882 C CA . VAL A 1 112 ? 7.795 -9.196 5.124 1.00 74.38 112 VAL A CA 1
ATOM 883 C C . VAL A 1 112 ? 6.699 -8.268 4.609 1.00 74.38 112 VAL A C 1
ATOM 885 O O . VAL A 1 112 ? 6.344 -8.344 3.434 1.00 74.38 112 VAL A O 1
ATOM 888 N N . LEU A 1 113 ? 6.221 -7.359 5.465 1.00 73.25 113 LEU A N 1
ATOM 889 C CA . LEU A 1 113 ? 5.264 -6.316 5.092 1.00 73.25 113 LEU A CA 1
ATOM 890 C C . LEU A 1 113 ? 5.790 -5.488 3.909 1.00 73.25 113 LEU A C 1
ATOM 892 O O . LEU A 1 113 ? 5.115 -5.362 2.887 1.00 73.25 113 LEU A O 1
ATOM 896 N N . PHE A 1 114 ? 7.033 -5.007 4.016 1.00 72.62 114 PHE A N 1
ATOM 897 C CA . PHE A 1 114 ? 7.679 -4.232 2.962 1.00 72.62 114 PHE A CA 1
ATOM 898 C C . PHE A 1 114 ? 7.873 -5.039 1.675 1.00 72.62 114 PHE A C 1
ATOM 900 O O . PHE A 1 114 ? 7.498 -4.572 0.605 1.00 72.62 114 PHE A O 1
ATOM 907 N N . LEU A 1 115 ? 8.417 -6.257 1.760 1.00 78.12 115 LEU A N 1
ATOM 908 C CA . LEU A 1 115 ? 8.683 -7.097 0.589 1.00 78.12 115 LEU A CA 1
ATOM 909 C C . LEU A 1 115 ? 7.396 -7.402 -0.189 1.00 78.12 115 LEU A C 1
ATOM 911 O O . LEU A 1 115 ? 7.411 -7.428 -1.418 1.00 78.12 115 LEU A O 1
ATOM 915 N N . MET A 1 116 ? 6.276 -7.599 0.510 1.00 77.62 116 MET A N 1
ATOM 916 C CA . MET A 1 116 ? 4.988 -7.835 -0.138 1.00 77.62 116 MET A CA 1
ATOM 917 C C . MET A 1 116 ? 4.406 -6.582 -0.792 1.00 77.62 116 MET A C 1
ATOM 919 O O . MET A 1 116 ? 3.906 -6.671 -1.913 1.00 77.62 116 MET A O 1
ATOM 923 N N . CYS A 1 117 ? 4.492 -5.417 -0.144 1.00 74.38 117 CYS A N 1
ATOM 924 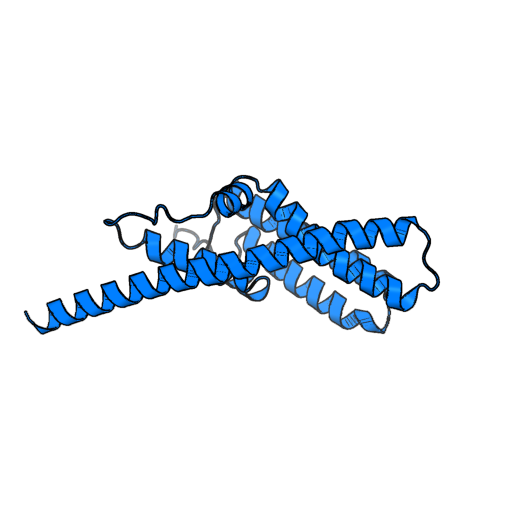C CA . CYS A 1 117 ? 4.089 -4.152 -0.763 1.00 74.38 117 CYS A CA 1
ATOM 925 C C . CYS A 1 117 ? 4.968 -3.814 -1.971 1.00 74.38 117 CYS A C 1
ATOM 927 O O . CYS A 1 117 ? 4.444 -3.611 -3.063 1.00 74.38 117 CYS A O 1
ATOM 929 N N . ALA A 1 118 ? 6.290 -3.850 -1.808 1.00 77.00 118 ALA A N 1
ATOM 930 C CA . ALA A 1 118 ? 7.242 -3.572 -2.874 1.00 77.00 118 ALA A CA 1
ATOM 931 C C . ALA A 1 118 ? 7.104 -4.561 -4.040 1.00 77.00 118 ALA A C 1
ATOM 933 O O . ALA A 1 118 ? 7.149 -4.148 -5.192 1.00 77.00 118 ALA A O 1
ATOM 934 N N . GLY A 1 119 ? 6.891 -5.853 -3.767 1.00 80.69 119 GLY A N 1
ATOM 935 C CA . GLY A 1 119 ? 6.687 -6.862 -4.808 1.00 80.69 119 GLY A CA 1
ATOM 936 C C . GLY A 1 119 ? 5.393 -6.665 -5.603 1.00 80.69 119 GLY A C 1
ATOM 937 O O . GLY A 1 119 ? 5.390 -6.884 -6.813 1.00 80.69 119 GLY A O 1
ATOM 938 N N . ASN A 1 120 ? 4.321 -6.207 -4.951 1.00 82.69 120 ASN A N 1
ATOM 939 C CA . ASN A 1 120 ? 3.060 -5.857 -5.605 1.00 82.69 120 ASN A CA 1
ATOM 940 C C . ASN A 1 120 ? 3.207 -4.630 -6.516 1.00 82.69 120 ASN A C 1
ATOM 942 O O . ASN A 1 120 ? 2.819 -4.680 -7.678 1.00 82.69 120 ASN A O 1
ATOM 946 N N . GLU A 1 121 ? 3.816 -3.552 -6.019 1.00 78.94 121 GLU A N 1
ATOM 947 C CA . GLU A 1 121 ? 4.084 -2.352 -6.826 1.00 78.94 121 GLU A CA 1
ATOM 948 C C . GLU A 1 121 ? 5.022 -2.659 -7.999 1.00 78.94 121 GLU A C 1
ATOM 950 O O . GLU A 1 121 ? 4.782 -2.253 -9.138 1.00 78.94 121 GLU A O 1
ATOM 955 N N . LEU A 1 122 ? 6.067 -3.454 -7.745 1.00 82.19 122 LEU A N 1
ATOM 956 C CA . LEU A 1 122 ? 7.020 -3.874 -8.764 1.00 82.19 122 LEU A CA 1
ATOM 957 C C . LEU A 1 122 ? 6.344 -4.694 -9.867 1.00 82.19 122 LEU A C 1
ATOM 959 O O . LEU A 1 122 ? 6.686 -4.514 -11.031 1.00 82.19 122 LEU A O 1
ATOM 963 N N . PHE A 1 123 ? 5.364 -5.542 -9.545 1.00 84.19 123 PHE A N 1
ATOM 964 C CA . PHE A 1 123 ? 4.596 -6.281 -10.551 1.00 84.19 123 PHE A CA 1
ATOM 965 C C . PHE A 1 123 ? 3.905 -5.340 -11.552 1.00 84.19 123 PHE A C 1
ATOM 967 O O . PHE A 1 123 ? 4.038 -5.525 -12.764 1.00 84.19 123 PHE A O 1
ATOM 974 N N . PHE A 1 124 ? 3.235 -4.290 -11.067 1.00 80.81 124 PHE A N 1
ATOM 975 C CA . PHE A 1 124 ? 2.574 -3.308 -11.930 1.00 80.81 124 PHE A CA 1
ATOM 976 C C . PHE A 1 124 ? 3.569 -2.493 -12.760 1.00 80.81 124 PHE A C 1
ATOM 978 O O . PHE A 1 124 ? 3.339 -2.283 -13.950 1.00 80.81 124 PHE A O 1
ATOM 985 N N . VAL A 1 125 ? 4.710 -2.103 -12.183 1.00 81.81 125 VAL A N 1
ATOM 986 C CA . VAL A 1 125 ? 5.789 -1.421 -12.922 1.00 81.81 125 VAL A CA 1
ATOM 987 C C . VAL A 1 125 ? 6.373 -2.320 -14.018 1.00 81.81 125 VAL A C 1
ATOM 989 O O . VAL A 1 125 ? 6.618 -1.855 -15.131 1.00 81.81 125 VAL A O 1
ATOM 992 N N . LEU A 1 126 ? 6.572 -3.613 -13.748 1.00 82.12 126 LEU A N 1
ATOM 993 C CA . LEU A 1 126 ? 7.074 -4.573 -14.734 1.00 82.12 126 LEU A CA 1
ATOM 994 C C . LEU A 1 126 ? 6.068 -4.798 -15.872 1.00 82.12 126 LEU A C 1
ATOM 996 O O . LEU A 1 126 ? 6.468 -4.802 -17.037 1.00 82.12 126 LEU A O 1
ATOM 1000 N N . LEU A 1 127 ? 4.772 -4.929 -15.561 1.00 82.75 127 LEU A N 1
ATOM 1001 C CA . LEU A 1 127 ? 3.702 -4.979 -16.567 1.00 82.75 127 LEU A CA 1
ATOM 1002 C C . LEU A 1 127 ? 3.643 -3.693 -17.402 1.00 82.75 127 LEU A C 1
ATOM 1004 O O . LEU A 1 127 ? 3.459 -3.745 -18.619 1.00 82.75 127 LEU A O 1
ATOM 1008 N N . TYR A 1 128 ? 3.844 -2.541 -16.764 1.00 81.56 128 TYR A N 1
ATOM 1009 C CA . TYR A 1 128 ? 3.882 -1.253 -17.440 1.00 81.56 128 TYR A CA 1
ATOM 1010 C C . TYR A 1 128 ? 5.050 -1.169 -18.433 1.00 81.56 128 TYR A C 1
ATOM 1012 O O . TYR A 1 128 ? 4.843 -0.863 -19.605 1.00 81.56 128 TYR A O 1
ATOM 1020 N N . ILE A 1 129 ? 6.267 -1.529 -18.014 1.00 78.62 129 ILE A N 1
ATOM 1021 C CA . ILE A 1 129 ? 7.454 -1.558 -18.888 1.00 78.62 129 ILE A CA 1
ATOM 1022 C C . ILE A 1 129 ? 7.279 -2.564 -20.033 1.00 78.62 129 ILE A C 1
ATOM 1024 O O . ILE A 1 129 ? 7.680 -2.274 -21.165 1.00 78.62 129 ILE A O 1
ATOM 1028 N N . LEU A 1 130 ? 6.652 -3.715 -19.761 1.00 80.38 130 LEU A N 1
ATOM 1029 C CA . LEU A 1 130 ? 6.325 -4.723 -20.769 1.00 80.38 130 LEU A CA 1
ATOM 1030 C C . LEU A 1 130 ? 5.433 -4.149 -21.873 1.00 80.38 130 LEU A C 1
ATOM 1032 O O . LEU A 1 130 ? 5.689 -4.407 -23.047 1.00 80.38 130 LEU A O 1
ATOM 1036 N N . SER A 1 131 ? 4.435 -3.338 -21.512 1.00 79.00 131 SER A N 1
ATOM 1037 C CA . SER A 1 131 ? 3.535 -2.730 -22.499 1.00 79.00 131 SER A CA 1
ATOM 1038 C C . SER A 1 131 ? 4.264 -1.844 -23.523 1.00 79.00 131 SER A C 1
ATOM 1040 O O . SER A 1 131 ? 3.775 -1.684 -24.639 1.00 79.00 131 SER A O 1
ATOM 1042 N N . PHE A 1 132 ? 5.463 -1.344 -23.191 1.00 75.00 132 PHE A N 1
ATOM 1043 C CA . PHE A 1 132 ? 6.262 -0.469 -24.054 1.00 75.00 132 PHE A CA 1
ATOM 1044 C C . PHE A 1 132 ? 7.516 -1.118 -24.678 1.00 75.00 132 PHE A C 1
ATOM 1046 O O . PHE A 1 132 ? 8.030 -0.579 -25.656 1.00 75.00 132 PHE A O 1
ATOM 1053 N N . SER A 1 133 ? 8.043 -2.235 -24.151 1.00 68.44 133 SER A N 1
ATOM 1054 C CA . SER A 1 133 ? 9.432 -2.670 -24.442 1.00 68.44 133 SER A CA 1
ATOM 1055 C C . SER A 1 133 ? 9.619 -3.879 -25.381 1.00 68.44 133 SER A C 1
ATOM 1057 O O . SER A 1 133 ? 10.758 -4.284 -25.604 1.00 68.44 133 SER A O 1
ATOM 1059 N N . GLY A 1 134 ? 8.572 -4.434 -26.000 1.00 69.44 134 GLY A N 1
ATOM 1060 C CA . GLY A 1 134 ? 8.733 -5.514 -26.997 1.00 69.44 134 GLY A CA 1
ATOM 1061 C C . GLY A 1 134 ? 9.196 -6.872 -26.413 1.00 69.44 134 GLY A C 1
ATOM 1062 O O . GLY A 1 134 ? 9.038 -7.096 -25.214 1.00 69.44 134 GLY A O 1
ATOM 1063 N N . PRO A 1 135 ? 9.684 -7.828 -27.241 1.00 64.19 135 PRO A N 1
ATOM 1064 C CA . PRO A 1 135 ? 9.722 -9.257 -26.905 1.00 64.19 135 PRO A CA 1
ATOM 1065 C C . PRO A 1 135 ? 10.589 -9.584 -25.683 1.00 64.19 135 PRO A C 1
ATOM 1067 O O . PRO A 1 135 ? 11.713 -9.111 -25.528 1.00 64.19 135 PRO A O 1
ATOM 1070 N N . LEU A 1 136 ? 10.039 -10.438 -24.819 1.00 66.19 136 LEU A N 1
ATOM 1071 C CA . LEU A 1 136 ? 10.563 -10.722 -23.488 1.00 66.19 136 LEU A CA 1
ATOM 1072 C C . LEU A 1 136 ? 11.702 -11.748 -23.480 1.00 66.19 136 LEU A C 1
ATOM 1074 O O . LEU A 1 136 ? 11.543 -12.872 -23.953 1.00 66.19 136 LEU A O 1
ATOM 1078 N N . ASN A 1 137 ? 12.806 -11.404 -22.809 1.00 79.56 137 ASN A N 1
ATOM 1079 C CA . ASN A 1 137 ? 13.823 -12.372 -22.382 1.00 79.56 137 ASN A CA 1
ATOM 1080 C C . ASN A 1 137 ? 13.309 -13.234 -21.213 1.00 79.56 137 ASN A C 1
ATOM 1082 O O . ASN A 1 137 ? 12.489 -12.783 -20.413 1.00 79.56 137 ASN A O 1
ATOM 1086 N N . ALA A 1 138 ? 13.855 -14.443 -21.044 1.00 80.88 138 ALA A N 1
ATOM 1087 C CA . ALA A 1 138 ? 13.486 -15.367 -19.960 1.00 80.88 138 ALA A CA 1
ATOM 1088 C C . ALA A 1 138 ? 13.583 -14.744 -18.548 1.00 80.88 138 ALA A C 1
ATOM 1090 O O . ALA A 1 138 ? 12.776 -15.053 -17.673 1.00 80.88 138 ALA A O 1
ATOM 1091 N N . TYR A 1 139 ? 14.517 -13.809 -18.343 1.00 81.69 139 TYR A N 1
ATOM 1092 C CA . TYR A 1 139 ? 14.664 -13.058 -17.092 1.00 81.69 139 TYR A CA 1
ATOM 1093 C C . TYR A 1 139 ? 13.423 -12.230 -16.727 1.00 81.69 139 TYR A C 1
ATOM 1095 O O . TYR A 1 139 ? 13.061 -12.156 -15.556 1.00 81.69 139 TYR A O 1
ATOM 1103 N N . TRP A 1 140 ? 12.741 -11.643 -17.714 1.00 81.88 140 TRP A N 1
ATOM 1104 C CA . TRP A 1 140 ? 11.528 -10.857 -17.479 1.00 81.88 140 TRP A CA 1
ATOM 1105 C C . TRP A 1 140 ? 10.339 -11.740 -17.112 1.00 81.88 140 TRP A C 1
ATOM 1107 O O . TRP A 1 140 ? 9.571 -11.387 -16.222 1.00 81.88 140 TRP A O 1
ATOM 1117 N N . TRP A 1 141 ? 10.225 -12.915 -17.734 1.00 81.75 141 TRP A N 1
ATOM 1118 C CA . TRP A 1 141 ? 9.221 -13.913 -17.361 1.00 81.75 141 TRP A CA 1
ATOM 1119 C C . TRP A 1 141 ? 9.431 -14.434 -15.940 1.00 81.75 141 TRP A C 1
ATOM 1121 O O . TRP A 1 141 ? 8.468 -14.556 -15.186 1.00 81.75 141 TRP A O 1
ATOM 1131 N N . ALA A 1 142 ? 10.683 -14.673 -15.543 1.00 85.12 142 ALA A N 1
ATOM 1132 C CA . ALA A 1 142 ? 11.008 -15.043 -14.170 1.00 85.12 142 ALA A CA 1
ATOM 1133 C C . ALA A 1 142 ? 10.657 -13.916 -13.180 1.00 85.12 142 ALA A C 1
ATOM 1135 O O . ALA A 1 142 ? 10.020 -14.175 -12.159 1.00 85.12 142 ALA A O 1
ATOM 1136 N N . ALA A 1 143 ? 11.005 -12.663 -13.496 1.00 84.75 143 ALA A N 1
ATOM 1137 C CA . ALA A 1 143 ? 10.686 -11.508 -12.657 1.00 84.75 143 ALA A CA 1
ATOM 1138 C C . ALA A 1 143 ? 9.170 -11.295 -12.498 1.00 84.75 143 ALA A C 1
ATOM 1140 O O . ALA A 1 143 ? 8.695 -11.108 -11.376 1.00 84.75 143 ALA A O 1
ATOM 1141 N N . LEU A 1 144 ? 8.401 -11.384 -13.590 1.00 84.81 144 LEU A N 1
ATOM 1142 C CA . LEU A 1 144 ? 6.935 -11.316 -13.571 1.00 84.81 144 LEU A CA 1
ATOM 1143 C C . LEU A 1 144 ? 6.309 -12.485 -12.805 1.00 84.81 144 LEU A C 1
ATOM 1145 O O . LEU A 1 144 ? 5.349 -12.280 -12.072 1.00 84.81 144 LEU A O 1
ATOM 1149 N N . GLY A 1 145 ? 6.859 -13.696 -12.919 1.00 85.62 145 GLY A N 1
ATOM 1150 C CA . GLY A 1 145 ? 6.383 -14.857 -12.164 1.00 85.62 145 GLY A CA 1
ATOM 1151 C C . GLY A 1 145 ? 6.571 -14.693 -10.653 1.00 85.62 145 GLY A C 1
ATOM 1152 O O . GLY A 1 145 ? 5.639 -14.915 -9.878 1.00 85.62 145 GLY A O 1
ATOM 1153 N N . VAL A 1 146 ? 7.756 -14.246 -10.224 1.00 87.69 146 VAL A N 1
ATOM 1154 C CA . VAL A 1 146 ? 8.056 -14.008 -8.802 1.00 87.69 146 VAL A CA 1
ATOM 1155 C C . VAL A 1 146 ? 7.179 -12.886 -8.245 1.00 87.69 146 VAL A C 1
ATOM 1157 O O . VAL A 1 146 ? 6.487 -13.082 -7.247 1.00 87.69 146 VAL A O 1
ATOM 1160 N N . THR A 1 147 ? 7.157 -11.728 -8.905 1.00 85.94 147 THR A N 1
ATOM 1161 C CA . THR A 1 147 ? 6.371 -10.566 -8.453 1.00 85.94 147 THR A CA 1
ATOM 1162 C C . THR A 1 147 ? 4.863 -10.810 -8.543 1.00 85.94 147 THR A C 1
ATOM 1164 O O . THR A 1 147 ? 4.133 -10.428 -7.632 1.00 85.94 147 THR A O 1
ATOM 1167 N N . GLY A 1 148 ? 4.392 -11.545 -9.553 1.00 85.56 148 GLY A N 1
ATOM 1168 C CA . GLY A 1 148 ? 2.994 -11.961 -9.682 1.00 85.56 148 GLY A CA 1
ATOM 1169 C C . GLY A 1 148 ? 2.550 -12.912 -8.569 1.00 85.56 148 GLY A C 1
ATOM 1170 O O . GLY A 1 148 ? 1.446 -12.777 -8.045 1.00 85.56 148 GLY A O 1
ATOM 1171 N N . THR A 1 149 ? 3.428 -13.816 -8.124 1.00 86.69 149 THR A N 1
ATOM 1172 C CA . THR A 1 149 ? 3.149 -14.680 -6.963 1.00 86.69 149 THR A CA 1
ATOM 1173 C C . THR A 1 149 ? 3.026 -13.857 -5.678 1.00 86.69 149 THR A C 1
ATOM 1175 O O . THR A 1 149 ? 2.134 -14.099 -4.865 1.00 86.69 149 THR A O 1
ATOM 1178 N N . VAL A 1 150 ? 3.878 -12.840 -5.506 1.00 86.81 150 VAL A N 1
ATOM 1179 C CA . VAL A 1 150 ? 3.796 -11.903 -4.373 1.00 86.81 150 VAL A CA 1
ATOM 1180 C C . VAL A 1 150 ? 2.512 -11.071 -4.430 1.00 86.81 150 VAL A C 1
ATOM 1182 O O . VAL A 1 150 ? 1.841 -10.940 -3.409 1.00 86.81 150 VAL A O 1
ATOM 1185 N N . CYS A 1 151 ? 2.130 -10.574 -5.610 1.00 85.00 151 CYS A N 1
ATOM 1186 C CA . CYS A 1 151 ? 0.879 -9.847 -5.839 1.00 85.00 151 CYS A CA 1
ATOM 1187 C C . CYS A 1 151 ? -0.343 -10.700 -5.469 1.00 85.00 151 CYS A C 1
ATOM 1189 O O . CYS A 1 151 ? -1.228 -10.236 -4.751 1.00 85.00 151 CYS A O 1
ATOM 1191 N N . PHE A 1 152 ? -0.371 -11.968 -5.889 1.00 85.12 152 PHE A N 1
ATOM 1192 C CA . PHE A 1 152 ? -1.44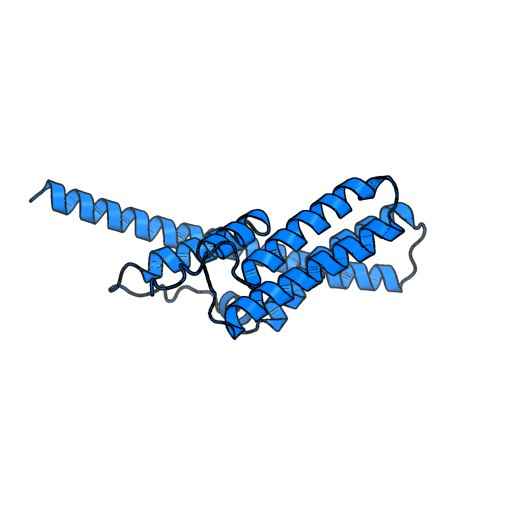4 -12.896 -5.529 1.00 85.12 152 PHE A CA 1
ATOM 1193 C C . PHE A 1 152 ? -1.499 -13.144 -4.016 1.00 85.12 152 PHE A C 1
ATOM 1195 O O . PHE A 1 152 ? -2.571 -13.100 -3.412 1.00 85.12 152 PHE A O 1
ATOM 1202 N N . GLY A 1 153 ? -0.333 -13.335 -3.390 1.00 84.81 153 GLY A N 1
ATOM 1203 C CA . GLY A 1 153 ? -0.212 -13.423 -1.937 1.00 84.81 153 GLY A CA 1
ATOM 1204 C C . GLY A 1 153 ? -0.779 -12.186 -1.241 1.00 84.81 153 GLY A C 1
ATOM 1205 O O . GLY A 1 153 ? -1.595 -12.322 -0.334 1.00 84.81 153 GLY A O 1
ATOM 1206 N N . LYS A 1 154 ? -0.433 -10.980 -1.707 1.00 82.88 154 LYS A N 1
AT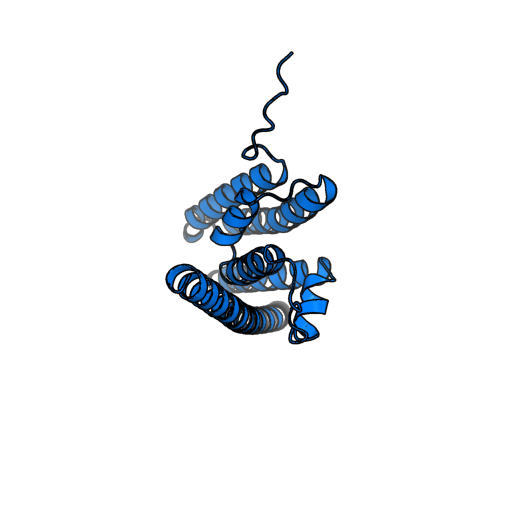OM 1207 C CA . LYS A 1 154 ? -0.960 -9.723 -1.157 1.00 82.88 154 LYS A CA 1
ATOM 1208 C C . LYS A 1 154 ? -2.478 -9.613 -1.332 1.00 82.88 154 LYS A C 1
ATOM 1210 O O . LYS A 1 154 ? -3.170 -9.271 -0.380 1.00 82.88 154 LYS A O 1
ATOM 1215 N N . GLN A 1 155 ? -3.019 -9.981 -2.492 1.00 82.12 155 GLN A N 1
ATOM 1216 C CA . GLN A 1 155 ? -4.465 -9.961 -2.728 1.00 82.12 155 GLN A CA 1
ATOM 1217 C C . GLN A 1 155 ? -5.218 -10.898 -1.770 1.00 82.12 155 GLN A C 1
ATOM 1219 O O . GLN A 1 155 ? -6.280 -10.542 -1.259 1.00 82.12 155 GLN A O 1
ATOM 1224 N N . PHE A 1 156 ? -4.651 -12.071 -1.479 1.00 83.62 156 PHE A N 1
ATOM 1225 C CA . PHE A 1 156 ? -5.202 -12.995 -0.491 1.00 83.62 156 PHE A CA 1
ATOM 1226 C C . PHE A 1 156 ? -5.184 -12.400 0.925 1.00 83.62 156 PHE A C 1
ATOM 1228 O O . PHE A 1 156 ? -6.183 -12.476 1.639 1.00 83.62 156 PHE A O 1
ATOM 1235 N N . ILE A 1 157 ? -4.086 -11.749 1.319 1.00 81.00 157 ILE A N 1
ATOM 1236 C CA . ILE A 1 157 ? -3.976 -11.067 2.619 1.00 81.00 157 ILE A CA 1
ATOM 1237 C C . ILE A 1 157 ? -5.018 -9.968 2.753 1.00 81.00 157 ILE A C 1
ATOM 1239 O O . ILE A 1 157 ? -5.679 -9.903 3.787 1.00 81.00 157 ILE A O 1
ATOM 1243 N N . ASN A 1 158 ? -5.207 -9.158 1.712 1.00 80.06 158 ASN A N 1
ATOM 1244 C CA . ASN A 1 158 ? -6.197 -8.086 1.708 1.00 80.06 158 ASN A CA 1
ATOM 1245 C C . ASN A 1 158 ? -7.610 -8.635 1.970 1.00 80.06 158 ASN A C 1
ATOM 1247 O O . ASN A 1 158 ? -8.370 -8.049 2.738 1.00 80.06 158 ASN A O 1
ATOM 1251 N N . ILE A 1 159 ? -7.952 -9.802 1.408 1.00 79.62 159 ILE A N 1
ATOM 1252 C CA . ILE A 1 159 ? -9.234 -10.476 1.675 1.00 79.62 159 ILE A CA 1
ATOM 1253 C C . ILE A 1 159 ? -9.326 -10.913 3.141 1.00 79.62 159 ILE A C 1
ATOM 1255 O O . ILE A 1 159 ? -10.323 -10.634 3.807 1.00 79.62 159 ILE A O 1
ATOM 1259 N N . VAL A 1 160 ? -8.291 -11.572 3.667 1.00 79.94 160 VAL A N 1
ATOM 1260 C CA . VAL A 1 160 ? -8.274 -12.032 5.066 1.00 79.94 160 VAL A CA 1
ATOM 1261 C C . VAL A 1 160 ? -8.360 -10.848 6.039 1.00 79.94 160 VAL A C 1
ATOM 1263 O O . VAL A 1 160 ? -9.077 -10.924 7.038 1.00 79.94 160 VAL A O 1
ATOM 1266 N N . GLN A 1 161 ? -7.679 -9.740 5.739 1.00 72.00 161 GLN A N 1
ATOM 1267 C CA . GLN A 1 161 ? -7.731 -8.499 6.513 1.00 72.00 161 GLN A CA 1
ATOM 1268 C C . GLN A 1 161 ? -9.145 -7.924 6.559 1.00 72.00 161 GLN A C 1
ATOM 1270 O O . GLN A 1 161 ? -9.615 -7.598 7.649 1.00 72.00 161 GLN A O 1
ATOM 1275 N N . ILE A 1 162 ? -9.832 -7.853 5.414 1.00 72.38 162 ILE A N 1
ATOM 1276 C CA . ILE A 1 162 ? -11.210 -7.356 5.333 1.00 72.38 162 ILE A CA 1
ATOM 1277 C C . ILE A 1 162 ? -12.144 -8.246 6.149 1.00 72.38 162 ILE A C 1
ATOM 1279 O O . ILE A 1 162 ? -12.865 -7.737 6.999 1.00 72.38 162 ILE A O 1
ATOM 1283 N N . VAL A 1 163 ? -12.093 -9.568 5.965 1.00 75.06 163 VAL A N 1
ATOM 1284 C CA . VAL A 1 163 ? -12.966 -10.502 6.698 1.00 75.06 163 VAL A CA 1
ATOM 1285 C C . VAL A 1 163 ? -12.757 -10.380 8.209 1.00 75.06 163 VAL A C 1
ATOM 1287 O O . VAL A 1 163 ? -13.720 -10.294 8.971 1.00 75.06 163 VAL A O 1
ATOM 1290 N N . ASN A 1 164 ? -11.502 -10.328 8.657 1.00 72.44 164 ASN A N 1
ATOM 1291 C CA . ASN A 1 164 ? -11.194 -10.203 10.077 1.00 72.44 164 ASN A CA 1
ATOM 1292 C C . ASN A 1 164 ? -11.623 -8.841 10.653 1.00 72.44 164 ASN A C 1
ATOM 1294 O O . ASN A 1 164 ? -12.181 -8.776 11.752 1.00 72.44 164 ASN A O 1
ATOM 1298 N N . ALA A 1 165 ? -11.401 -7.757 9.904 1.00 68.62 165 ALA A N 1
ATOM 1299 C CA . ALA A 1 165 ? -11.833 -6.417 10.283 1.00 68.62 165 ALA A CA 1
ATOM 1300 C C . ALA A 1 165 ? -13.363 -6.316 10.365 1.00 68.62 165 ALA A C 1
ATOM 1302 O O . ALA A 1 165 ? -13.881 -5.792 11.348 1.00 68.62 165 ALA A O 1
ATOM 1303 N N . SER A 1 166 ? -14.087 -6.872 9.389 1.00 69.75 166 SER A N 1
ATOM 1304 C CA . SER A 1 166 ? -15.552 -6.900 9.367 1.00 69.75 166 SER A CA 1
ATOM 1305 C C . SER A 1 166 ? -16.132 -7.662 10.556 1.00 69.75 166 SER A C 1
ATOM 1307 O O . SER A 1 166 ? -17.047 -7.160 11.203 1.00 69.75 166 SER A O 1
ATOM 1309 N N . ASN A 1 167 ? -15.578 -8.831 10.894 1.00 73.06 167 ASN A N 1
ATOM 1310 C CA . ASN A 1 167 ? -16.029 -9.607 12.055 1.00 73.06 167 ASN A CA 1
ATOM 1311 C C . ASN A 1 167 ? -15.795 -8.860 13.373 1.00 73.06 167 ASN A C 1
ATOM 1313 O O . ASN A 1 167 ? -16.647 -8.865 14.258 1.00 73.06 167 ASN A O 1
ATOM 1317 N N . THR A 1 168 ? -14.645 -8.197 13.489 1.00 71.25 168 THR A N 1
ATOM 1318 C CA . THR A 1 168 ? -14.289 -7.408 14.671 1.00 71.25 168 THR A CA 1
ATOM 1319 C C . THR A 1 168 ? -15.197 -6.186 14.815 1.00 71.25 168 THR A C 1
ATOM 1321 O O . THR A 1 168 ? -15.708 -5.925 15.899 1.00 71.25 168 THR A O 1
ATOM 1324 N N . LEU A 1 169 ? -15.444 -5.460 13.722 1.00 66.81 169 LEU A N 1
ATOM 1325 C CA . LEU A 1 169 ? -16.302 -4.278 13.729 1.00 66.81 169 LEU A CA 1
ATOM 1326 C C . LEU A 1 169 ? -17.759 -4.638 14.054 1.00 66.81 169 LEU A C 1
ATOM 1328 O O . LEU A 1 169 ? -18.372 -3.993 14.897 1.00 66.81 169 LEU A O 1
ATOM 1332 N N . ALA A 1 170 ? -18.277 -5.726 13.477 1.00 71.19 170 ALA A N 1
ATOM 1333 C CA . ALA A 1 170 ? -19.620 -6.216 13.781 1.00 71.19 170 ALA A CA 1
ATOM 1334 C C . ALA A 1 170 ? -19.789 -6.600 15.263 1.00 71.19 170 ALA A C 1
ATOM 1336 O O . ALA A 1 170 ? -20.852 -6.375 15.840 1.00 71.19 170 ALA A O 1
ATOM 1337 N N . ALA A 1 171 ? -18.750 -7.160 15.894 1.00 74.00 171 ALA A N 1
ATOM 1338 C CA . ALA A 1 171 ? -18.774 -7.463 17.323 1.00 74.00 171 ALA A CA 1
ATOM 1339 C C . ALA A 1 171 ? -18.855 -6.186 18.175 1.00 74.00 171 ALA A C 1
ATOM 1341 O O . ALA A 1 171 ? -19.652 -6.132 19.112 1.00 74.00 171 ALA A O 1
ATOM 1342 N N . VAL A 1 172 ? -18.092 -5.146 17.820 1.00 71.69 172 VAL A N 1
ATOM 1343 C CA . VAL A 1 172 ? -18.154 -3.846 18.507 1.00 71.69 172 VAL A CA 1
ATOM 1344 C C . VAL A 1 172 ? -19.533 -3.203 18.353 1.00 71.69 172 VAL A C 1
ATOM 1346 O O . VAL A 1 172 ? -20.113 -2.775 19.350 1.00 71.69 172 VAL A O 1
ATOM 1349 N N . ASP A 1 173 ? -20.095 -3.193 17.141 1.00 71.31 173 ASP A N 1
ATOM 1350 C CA . ASP A 1 173 ? -21.418 -2.612 16.877 1.00 71.31 173 ASP A CA 1
ATOM 1351 C C . ASP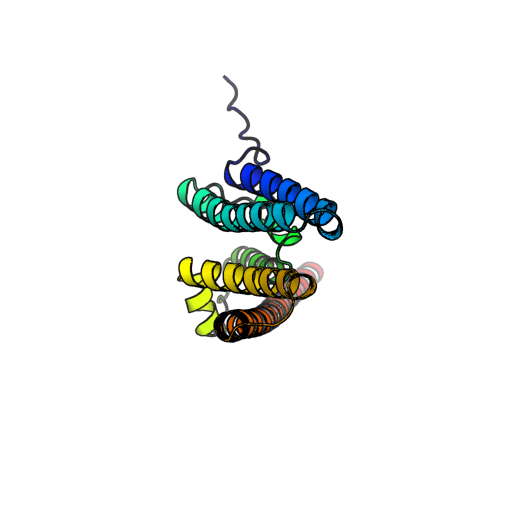 A 1 173 ? -22.519 -3.277 17.724 1.00 71.31 173 ASP A C 1
ATOM 1353 O O . ASP A 1 173 ? -23.429 -2.609 18.221 1.00 71.31 173 ASP A O 1
ATOM 1357 N N . LEU A 1 174 ? -22.452 -4.600 17.910 1.00 74.88 174 LEU A N 1
ATOM 1358 C CA . LEU A 1 174 ? -23.390 -5.336 18.764 1.00 74.88 174 LEU A CA 1
ATOM 1359 C C . LEU A 1 174 ? -23.232 -4.964 20.245 1.00 74.88 174 LEU A C 1
ATOM 1361 O O . LEU A 1 174 ? -24.235 -4.810 20.945 1.00 74.88 174 LEU A O 1
ATOM 1365 N N . GLU A 1 175 ? -21.998 -4.795 20.725 1.00 76.81 175 GLU A N 1
ATOM 1366 C CA . GLU A 1 175 ? -21.735 -4.374 22.104 1.00 76.81 175 GLU A CA 1
ATOM 1367 C C . GLU A 1 175 ? -22.217 -2.947 22.381 1.00 76.81 175 GLU A C 1
ATOM 1369 O O . GLU A 1 175 ? -22.812 -2.694 23.432 1.00 76.81 175 GLU A O 1
ATOM 1374 N N . GLU A 1 176 ? -21.995 -2.013 21.455 1.00 75.44 176 GLU A N 1
ATOM 1375 C CA . GLU A 1 176 ? -22.490 -0.638 21.577 1.00 75.44 176 GLU A CA 1
ATOM 1376 C C . GLU A 1 176 ? -24.020 -0.591 21.589 1.00 75.44 176 GLU A C 1
ATOM 1378 O O . GLU A 1 176 ? -24.611 0.088 22.435 1.00 75.44 176 GLU A O 1
ATOM 1383 N N . ARG A 1 177 ? -24.681 -1.381 20.731 1.00 72.94 177 ARG A N 1
ATOM 1384 C CA . ARG A 1 177 ? -26.147 -1.513 20.743 1.00 72.94 177 ARG A CA 1
ATOM 1385 C C . ARG A 1 177 ? -26.653 -2.051 22.078 1.00 72.94 177 ARG A C 1
ATOM 1387 O O . ARG A 1 177 ? -27.537 -1.431 22.666 1.00 72.94 177 ARG A O 1
ATOM 1394 N N . ALA A 1 178 ? -26.057 -3.121 22.604 1.00 81.44 178 ALA A N 1
ATOM 1395 C CA . ALA A 1 178 ? -26.448 -3.694 23.893 1.00 81.44 178 ALA A CA 1
ATOM 1396 C C . ALA A 1 178 ? -26.274 -2.702 25.061 1.00 81.44 178 ALA A C 1
ATOM 1398 O O . ALA A 1 178 ? -27.140 -2.615 25.933 1.00 81.44 178 ALA A O 1
ATOM 1399 N N . LYS A 1 179 ? -25.189 -1.912 25.070 1.00 80.31 179 LYS A N 1
ATOM 1400 C CA . LYS A 1 179 ? -24.988 -0.836 26.059 1.00 80.31 179 LYS A CA 1
ATOM 1401 C C . LYS A 1 179 ? -26.072 0.237 25.945 1.00 80.31 179 LYS A C 1
ATOM 1403 O O . LYS A 1 179 ? -26.646 0.618 26.961 1.00 80.31 179 LYS A O 1
ATOM 1408 N N . SER A 1 180 ? -26.410 0.657 24.725 1.00 73.50 180 SER A N 1
ATOM 1409 C CA . SER A 1 180 ? -27.450 1.667 24.491 1.00 73.50 180 SER A CA 1
ATOM 1410 C C . SER A 1 180 ? -28.855 1.202 24.904 1.00 73.50 180 SER A C 1
ATOM 1412 O O . SER A 1 180 ? -29.665 2.006 25.361 1.00 73.50 180 SER A O 1
ATOM 1414 N N . GLU A 1 181 ? -29.157 -0.093 24.781 1.00 79.88 181 GLU A N 1
ATOM 1415 C CA . GLU A 1 181 ? -30.425 -0.671 25.245 1.00 79.88 181 GLU A CA 1
ATOM 1416 C C . GLU A 1 181 ? -30.484 -0.772 26.774 1.00 79.88 181 GLU A C 1
ATOM 1418 O O . GLU A 1 181 ? -31.517 -0.474 27.372 1.00 79.88 181 GLU A O 1
ATOM 1423 N N . LEU A 1 182 ? -29.371 -1.128 27.424 1.00 77.25 182 LEU A N 1
ATOM 1424 C CA . LEU A 1 182 ? -29.265 -1.144 28.887 1.00 77.25 182 LEU A CA 1
ATOM 1425 C C . LEU A 1 182 ? -29.403 0.254 29.502 1.00 77.25 182 LEU A C 1
ATOM 1427 O O . LEU A 1 182 ? -29.979 0.381 30.580 1.00 77.25 182 LEU A O 1
ATOM 1431 N N . GLU A 1 183 ? -28.889 1.290 28.840 1.00 74.31 183 GLU A N 1
ATOM 1432 C CA . GLU A 1 183 ? -29.050 2.683 29.274 1.00 74.31 183 GLU A CA 1
ATOM 1433 C C . GLU A 1 183 ? -30.486 3.187 29.111 1.00 74.31 183 GLU A C 1
ATOM 1435 O O . GLU A 1 183 ? -30.957 3.932 29.961 1.00 74.31 183 GLU A O 1
ATOM 1440 N N . LYS A 1 184 ? -31.206 2.757 28.068 1.00 72.69 184 LYS A N 1
ATOM 1441 C CA . LYS A 1 184 ? -32.622 3.116 27.864 1.00 72.69 184 LYS A CA 1
ATOM 1442 C C . LYS A 1 184 ? -33.581 2.432 28.840 1.00 72.69 184 LYS A C 1
ATOM 1444 O O . LYS A 1 184 ? -34.673 2.942 29.061 1.00 72.69 184 LYS A O 1
ATOM 1449 N N . ASN A 1 185 ? -33.193 1.275 29.375 1.00 68.12 185 ASN A N 1
ATOM 1450 C CA . ASN A 1 185 ? -33.997 0.486 30.313 1.00 68.12 185 ASN A CA 1
ATOM 1451 C C . ASN A 1 185 ? -33.705 0.804 31.795 1.00 68.12 185 ASN A C 1
ATOM 1453 O O . ASN A 1 185 ? -34.265 0.141 32.671 1.00 68.12 185 ASN A O 1
ATOM 1457 N N . LYS A 1 186 ? -32.820 1.767 32.079 1.00 58.84 186 LYS A N 1
ATOM 1458 C CA . LYS A 1 186 ? -32.546 2.308 33.419 1.00 58.84 186 LYS A CA 1
ATOM 1459 C C . LYS A 1 186 ? -33.279 3.624 33.632 1.00 58.84 186 LYS A C 1
ATOM 1461 O O . LYS A 1 186 ? -33.683 3.850 34.793 1.00 58.84 186 LYS A O 1
#

Sequence (186 aa):
MTPSKDNVFLFIPNLIGYTRILLASISLYYMPEHPKVCVPLYCISCLLDAVDGNAARYFGQCSKFGAVLDMVTDSSHYMHMYSSMISGSSSHKKISEGQSWYLRIYYTNNIVLFLMCAGNELFFVLLYILSFSGPLNAYWWAALGVTGTVCFGKQFINIVQIVNASNTLAAVDLEERAKSELEKNK